Protein AF-A0A485BH95-F1 (afdb_monomer_lite)

Structure (mmCIF, N/CA/C/O backbone):
data_AF-A0A485BH95-F1
#
_entry.id   AF-A0A485BH95-F1
#
loop_
_atom_site.group_PDB
_atom_site.id
_atom_site.type_symbol
_atom_site.label_atom_id
_atom_site.label_alt_id
_atom_site.label_comp_id
_atom_site.label_asym_id
_atom_site.label_entity_id
_atom_site.label_seq_id
_atom_site.pdbx_PDB_ins_code
_atom_site.Cartn_x
_atom_site.Cartn_y
_atom_site.Cartn_z
_atom_site.occupancy
_atom_site.B_iso_or_equiv
_atom_site.auth_seq_id
_atom_site.auth_comp_id
_atom_site.auth_asym_id
_atom_site.auth_atom_id
_atom_site.pdbx_PDB_model_num
ATOM 1 N N . MET A 1 1 ? 13.335 13.843 -24.518 1.00 60.75 1 MET A N 1
ATOM 2 C CA . MET A 1 1 ? 12.124 13.676 -23.674 1.00 60.75 1 MET A CA 1
ATOM 3 C C . MET A 1 1 ? 11.252 12.500 -24.109 1.00 60.75 1 MET A C 1
ATOM 5 O O . MET A 1 1 ? 11.080 11.595 -23.306 1.00 60.75 1 MET A O 1
ATOM 9 N N . TRP A 1 2 ? 10.737 12.460 -25.348 1.00 70.69 2 TRP A N 1
ATOM 10 C CA . TRP A 1 2 ? 9.844 11.383 -25.835 1.00 70.69 2 TRP A CA 1
ATOM 11 C C . TRP A 1 2 ? 10.548 10.096 -26.301 1.00 70.69 2 TRP A C 1
ATOM 13 O O . TRP A 1 2 ? 9.897 9.148 -26.729 1.00 70.69 2 TRP A O 1
ATOM 23 N N . THR A 1 3 ? 11.877 10.051 -26.237 1.00 71.50 3 THR A N 1
ATOM 24 C CA . THR A 1 3 ? 12.683 8.880 -26.590 1.00 71.50 3 THR A CA 1
ATOM 25 C C . THR A 1 3 ? 12.708 7.876 -25.435 1.00 71.50 3 THR A C 1
ATOM 27 O O . THR A 1 3 ? 12.579 8.249 -24.265 1.00 71.50 3 THR A O 1
ATOM 30 N N . LYS A 1 4 ? 12.852 6.584 -25.759 1.00 73.06 4 LYS A N 1
ATOM 31 C CA . LYS A 1 4 ? 13.056 5.520 -24.757 1.00 73.06 4 LYS A CA 1
ATOM 32 C C . LYS A 1 4 ? 14.497 5.467 -24.251 1.00 73.06 4 LYS A C 1
ATOM 34 O O . LYS A 1 4 ? 14.741 4.957 -23.166 1.00 73.06 4 LYS A O 1
ATOM 39 N N . GLU A 1 5 ? 15.425 5.969 -25.056 1.00 72.62 5 GLU A N 1
ATOM 40 C CA . GLU A 1 5 ? 16.857 5.904 -24.802 1.00 72.62 5 GLU A CA 1
ATOM 41 C C . GLU A 1 5 ? 17.274 6.984 -23.808 1.00 72.62 5 GLU A C 1
ATOM 43 O O . GLU A 1 5 ? 16.952 8.163 -23.979 1.00 72.62 5 GLU A O 1
ATOM 48 N N . TRP A 1 6 ? 17.966 6.548 -22.758 1.00 72.69 6 TRP A N 1
ATOM 49 C CA . TRP A 1 6 ? 18.648 7.406 -21.803 1.00 72.69 6 TRP A CA 1
ATOM 50 C C . TRP A 1 6 ? 20.151 7.274 -22.033 1.00 72.69 6 TRP A C 1
ATOM 52 O O . TRP A 1 6 ? 20.739 6.240 -21.716 1.00 72.69 6 TRP A O 1
ATOM 62 N N . ASP A 1 7 ? 20.757 8.325 -22.571 1.00 74.94 7 ASP A N 1
ATOM 63 C CA . ASP A 1 7 ? 22.192 8.429 -22.803 1.00 74.94 7 ASP A CA 1
ATOM 64 C C . ASP A 1 7 ? 22.671 9.802 -22.316 1.00 74.94 7 ASP A C 1
ATOM 66 O O . ASP A 1 7 ? 22.643 10.801 -23.036 1.00 74.94 7 ASP A O 1
ATOM 70 N N . ALA A 1 8 ? 23.042 9.854 -21.034 1.00 71.25 8 ALA A N 1
ATOM 71 C CA . ALA A 1 8 ? 23.483 11.080 -20.375 1.00 71.25 8 ALA A CA 1
ATOM 72 C C . ALA A 1 8 ? 24.796 11.655 -20.954 1.00 71.25 8 ALA A C 1
ATOM 74 O O . ALA A 1 8 ? 24.866 12.875 -21.094 1.00 71.25 8 ALA A O 1
ATOM 75 N N . PRO A 1 9 ? 25.808 10.840 -21.325 1.00 80.38 9 PRO A N 1
ATOM 76 C CA . PRO A 1 9 ? 26.997 11.324 -22.032 1.00 80.38 9 PRO A CA 1
ATOM 77 C C . PRO A 1 9 ? 26.718 11.988 -23.386 1.00 80.38 9 PRO A C 1
ATOM 79 O O . PRO A 1 9 ? 27.421 12.931 -23.737 1.00 80.38 9 PRO A O 1
ATOM 82 N N . ASN A 1 10 ? 25.705 11.528 -24.127 1.00 80.62 10 ASN A N 1
ATOM 83 C CA . ASN A 1 10 ? 25.334 12.084 -25.435 1.00 80.62 10 ASN A CA 1
ATOM 84 C C . ASN A 1 10 ? 24.165 13.092 -25.375 1.00 80.62 10 ASN A C 1
ATOM 86 O O . ASN A 1 10 ? 23.562 13.396 -26.402 1.00 80.62 10 ASN A O 1
ATOM 90 N N . GLU A 1 11 ? 23.822 13.602 -24.185 1.00 75.19 11 GLU A N 1
ATOM 91 C CA . GLU A 1 11 ? 22.722 14.557 -23.945 1.00 75.19 11 GLU A CA 1
ATOM 92 C C . GLU A 1 11 ? 21.316 14.063 -24.371 1.00 75.19 11 GLU A C 1
ATOM 94 O O . GLU A 1 11 ? 20.368 14.846 -24.510 1.00 75.19 11 GLU A O 1
ATOM 99 N N . ILE A 1 12 ? 21.122 12.748 -24.526 1.00 75.88 12 ILE A N 1
ATOM 100 C CA . ILE A 1 12 ? 19.824 12.150 -24.860 1.00 75.88 12 ILE A CA 1
ATOM 101 C C . ILE A 1 12 ? 19.100 11.771 -23.568 1.00 75.88 12 ILE A C 1
ATOM 103 O O . ILE A 1 12 ? 19.233 10.675 -23.026 1.00 75.88 12 ILE A O 1
ATOM 107 N N . PHE A 1 13 ? 18.257 12.680 -23.085 1.00 73.62 13 PHE A N 1
ATOM 108 C CA . PHE A 1 13 ? 17.427 12.449 -21.901 1.00 73.62 13 PHE A CA 1
ATOM 109 C C . PHE A 1 13 ? 16.030 11.942 -22.299 1.00 73.62 13 PHE A C 1
ATOM 111 O O . PHE A 1 13 ? 15.053 12.702 -22.423 1.00 73.62 13 PHE A O 1
ATOM 118 N N . GLY A 1 14 ? 15.929 10.640 -22.566 1.00 77.12 14 GLY A N 1
ATOM 119 C CA . GLY A 1 14 ? 14.652 9.944 -22.718 1.00 77.12 14 GLY A CA 1
ATOM 120 C C . GLY A 1 14 ? 13.945 9.787 -21.375 1.00 77.12 14 GLY A C 1
ATOM 121 O O . GLY A 1 14 ? 14.415 9.075 -20.497 1.00 77.12 14 GLY A O 1
ATOM 122 N N . ALA A 1 15 ? 12.801 10.451 -21.203 1.00 79.88 15 ALA A N 1
ATOM 123 C CA . ALA A 1 15 ? 12.020 10.416 -19.963 1.00 79.88 15 ALA A CA 1
ATOM 124 C C . ALA A 1 15 ? 10.798 9.488 -20.063 1.00 79.88 15 ALA A C 1
ATOM 126 O O . ALA A 1 15 ? 10.118 9.239 -19.070 1.00 79.88 15 ALA A O 1
ATOM 127 N N . LEU A 1 16 ? 10.509 8.955 -21.254 1.00 82.44 16 LEU A N 1
ATOM 128 C CA . LEU A 1 16 ? 9.287 8.197 -21.508 1.00 82.44 16 LEU A CA 1
ATOM 129 C C . LEU A 1 16 ? 9.190 6.928 -20.646 1.00 82.44 16 LEU A C 1
ATOM 131 O O . LEU A 1 16 ? 8.129 6.635 -20.102 1.00 82.44 16 LEU A O 1
ATOM 135 N N . VAL A 1 17 ? 10.296 6.195 -20.492 1.00 83.38 17 VAL A N 1
ATOM 136 C CA . VAL A 1 17 ? 10.355 4.954 -19.702 1.00 83.38 17 VAL A CA 1
ATOM 137 C C . VAL A 1 17 ? 10.100 5.201 -18.205 1.00 83.38 17 VAL A C 1
ATOM 139 O O . VAL A 1 17 ? 9.195 4.560 -17.668 1.00 83.38 17 VAL A O 1
ATOM 142 N N . PRO A 1 18 ? 10.806 6.120 -17.512 1.00 84.31 18 PRO A N 1
ATOM 143 C CA . PRO A 1 18 ? 10.541 6.384 -16.095 1.00 84.31 18 PRO A CA 1
ATOM 144 C C . PRO A 1 18 ? 9.160 7.011 -15.838 1.00 84.31 18 PRO A C 1
ATOM 146 O O . PRO A 1 18 ? 8.518 6.677 -14.840 1.00 84.31 18 PRO A O 1
ATOM 149 N N . ILE A 1 19 ? 8.646 7.857 -16.739 1.00 87.88 19 ILE A N 1
ATOM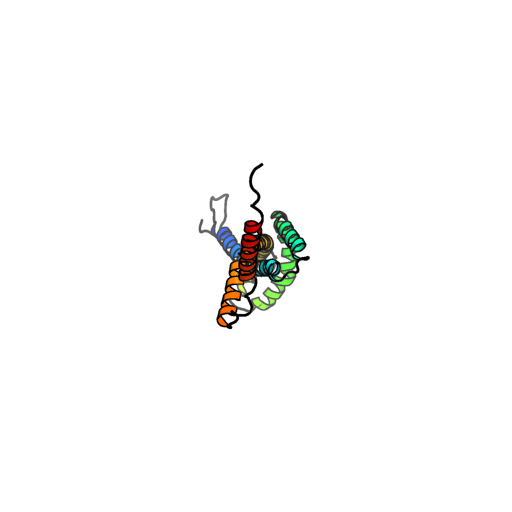 150 C CA . ILE A 1 19 ? 7.281 8.403 -16.616 1.00 87.88 19 ILE A CA 1
ATOM 151 C C . ILE A 1 19 ? 6.248 7.279 -16.730 1.00 87.88 19 ILE A C 1
ATOM 153 O O . ILE A 1 19 ? 5.380 7.137 -15.872 1.00 87.88 19 ILE A O 1
ATOM 157 N N . TYR A 1 20 ? 6.357 6.438 -17.758 1.00 87.81 20 TYR A N 1
ATOM 158 C CA . TYR A 1 20 ? 5.440 5.316 -17.932 1.00 87.81 20 TYR A CA 1
ATOM 159 C C . TYR A 1 20 ? 5.520 4.335 -16.754 1.00 87.81 20 TYR A C 1
ATOM 161 O O . TYR A 1 20 ? 4.494 3.937 -16.205 1.00 87.81 20 TYR A O 1
ATOM 169 N N . GLY A 1 21 ? 6.735 3.996 -16.315 1.00 87.19 21 GLY A N 1
ATOM 170 C CA . GLY A 1 21 ? 6.963 3.109 -15.179 1.00 87.19 21 GLY A CA 1
ATOM 171 C C . GLY A 1 21 ? 6.309 3.617 -13.894 1.00 87.19 21 GLY A C 1
ATOM 172 O O . GLY A 1 21 ? 5.613 2.857 -13.223 1.00 87.19 21 GLY A O 1
ATOM 173 N N . THR A 1 22 ? 6.462 4.901 -13.568 1.00 91.00 22 THR A N 1
ATOM 174 C CA . THR A 1 22 ? 5.848 5.492 -12.364 1.00 91.00 22 THR A CA 1
ATOM 175 C C . THR A 1 22 ? 4.324 5.541 -12.455 1.00 91.00 22 THR A C 1
ATOM 177 O O . THR A 1 22 ? 3.647 5.187 -11.489 1.00 91.00 22 THR A O 1
ATOM 180 N N . LEU A 1 23 ? 3.757 5.891 -13.612 1.00 94.31 23 LEU A N 1
ATOM 181 C CA . LEU A 1 23 ? 2.303 5.910 -13.802 1.00 94.31 23 LEU A CA 1
ATOM 182 C C . LEU A 1 23 ? 1.684 4.516 -13.662 1.00 94.31 23 LEU A C 1
ATOM 184 O O . LEU A 1 23 ? 0.702 4.349 -12.944 1.00 94.31 23 LEU A O 1
ATOM 188 N N . VAL A 1 24 ? 2.271 3.499 -14.297 1.00 92.44 24 VAL A N 1
ATOM 189 C CA . VAL A 1 24 ? 1.718 2.138 -14.236 1.00 92.44 24 VAL A CA 1
ATOM 190 C C . VAL A 1 24 ? 1.900 1.523 -12.848 1.00 92.44 24 VAL A C 1
ATOM 192 O O . VAL A 1 24 ? 0.960 0.933 -12.317 1.00 92.44 24 VAL A O 1
ATOM 195 N N . THR A 1 25 ? 3.072 1.681 -12.225 1.00 93.56 25 THR A N 1
ATOM 196 C CA . THR A 1 25 ? 3.313 1.149 -10.8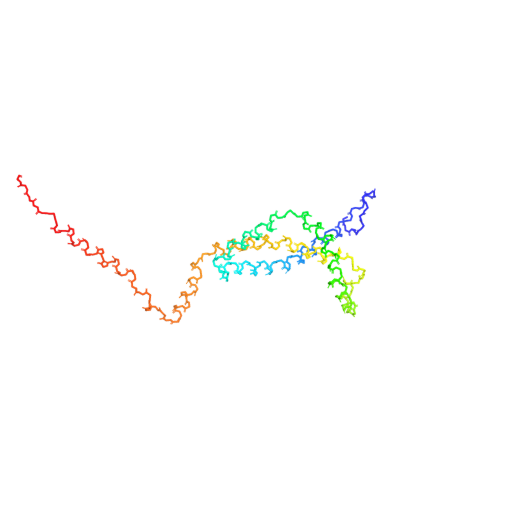70 1.00 93.56 25 THR A CA 1
ATOM 197 C C . THR A 1 25 ? 2.417 1.813 -9.826 1.00 93.56 25 THR A C 1
ATOM 199 O O . THR A 1 25 ? 1.829 1.107 -9.009 1.00 93.56 25 THR A O 1
ATOM 202 N N . SER A 1 26 ? 2.251 3.140 -9.870 1.00 95.62 26 SER A N 1
ATOM 203 C CA . SER A 1 26 ? 1.355 3.859 -8.952 1.00 95.62 26 SER A CA 1
ATOM 204 C C . SER A 1 26 ? -0.113 3.500 -9.172 1.00 95.62 26 SER A C 1
ATOM 206 O O . SER A 1 26 ? -0.843 3.311 -8.200 1.00 95.62 26 SER A O 1
ATOM 208 N N . PHE A 1 27 ? -0.541 3.320 -10.424 1.00 97.25 27 PHE A N 1
ATOM 209 C CA . PHE A 1 27 ? -1.892 2.862 -10.734 1.00 97.25 27 PHE A CA 1
ATOM 210 C C . PHE A 1 27 ? -2.175 1.470 -10.151 1.00 97.25 27 PHE A C 1
ATOM 212 O O . PHE A 1 27 ? -3.171 1.293 -9.451 1.00 97.25 27 PHE A O 1
ATOM 219 N N . ILE A 1 28 ? -1.278 0.500 -10.372 1.00 95.31 28 ILE A N 1
ATOM 220 C CA . ILE A 1 28 ? -1.393 -0.852 -9.797 1.00 95.31 28 ILE A CA 1
ATOM 221 C C . ILE A 1 28 ? -1.412 -0.784 -8.267 1.00 95.31 28 ILE A C 1
ATOM 223 O O . ILE A 1 28 ? -2.238 -1.439 -7.629 1.00 95.31 28 ILE A O 1
ATOM 227 N N . ALA A 1 29 ? -0.529 0.025 -7.677 1.00 97.06 29 ALA A N 1
ATOM 228 C CA . ALA A 1 29 ? -0.438 0.157 -6.232 1.00 97.06 29 ALA A CA 1
ATOM 229 C C . ALA A 1 29 ? -1.743 0.676 -5.623 1.00 97.06 29 ALA A C 1
ATOM 231 O O . ALA A 1 29 ? -2.239 0.096 -4.660 1.00 97.06 29 ALA A O 1
ATOM 232 N N . LEU A 1 30 ? -2.332 1.722 -6.206 1.00 97.38 30 LEU A N 1
ATOM 233 C CA . LEU A 1 30 ? -3.600 2.290 -5.745 1.00 97.38 30 LEU A CA 1
ATOM 234 C C . LEU A 1 30 ? -4.773 1.331 -5.949 1.00 97.38 30 LEU A C 1
ATOM 236 O O . LEU A 1 30 ? -5.612 1.206 -5.056 1.00 97.38 30 LEU A O 1
ATOM 240 N N . LEU A 1 31 ? -4.811 0.628 -7.083 1.00 97.62 31 LEU A N 1
ATOM 241 C CA . LEU A 1 31 ? -5.858 -0.345 -7.389 1.00 97.62 31 LEU A CA 1
ATOM 242 C C . LEU A 1 31 ? -5.955 -1.439 -6.314 1.00 97.62 31 LEU A C 1
ATOM 244 O O . LEU A 1 31 ? -7.053 -1.887 -5.995 1.00 97.62 31 LEU A O 1
ATOM 248 N N . ILE A 1 32 ? -4.818 -1.846 -5.747 1.00 97.50 32 ILE A N 1
ATOM 249 C CA . ILE A 1 32 ? -4.747 -2.857 -4.685 1.00 97.50 32 ILE A CA 1
ATOM 250 C C . ILE A 1 32 ? -4.914 -2.216 -3.304 1.00 97.50 32 ILE A C 1
ATOM 252 O O . ILE A 1 32 ? -5.703 -2.691 -2.488 1.00 97.50 32 ILE A O 1
ATOM 256 N N . ALA A 1 33 ? -4.180 -1.141 -3.021 1.00 97.56 33 ALA A N 1
ATOM 257 C CA . ALA A 1 33 ? -4.102 -0.584 -1.678 1.00 97.56 33 ALA A CA 1
ATOM 258 C C . ALA A 1 33 ? -5.422 0.035 -1.216 1.00 97.56 33 ALA A C 1
ATOM 260 O O . ALA A 1 33 ? -5.828 -0.186 -0.081 1.00 97.56 33 ALA A O 1
ATOM 261 N N . VAL A 1 34 ? -6.121 0.769 -2.086 1.00 97.19 34 VAL A N 1
ATOM 262 C CA . VAL A 1 34 ? -7.368 1.459 -1.724 1.00 97.19 34 VAL A CA 1
ATOM 263 C C . VAL A 1 34 ? -8.447 0.496 -1.205 1.00 97.19 34 VAL A C 1
ATOM 265 O O . VAL A 1 34 ? -8.916 0.710 -0.084 1.00 97.19 34 VAL A O 1
ATOM 268 N N . PRO A 1 35 ? -8.850 -0.568 -1.931 1.00 97.19 35 PRO A N 1
ATOM 269 C CA . PRO A 1 35 ? -9.882 -1.480 -1.435 1.00 97.19 35 PRO A CA 1
ATOM 270 C C . PRO A 1 35 ? -9.440 -2.251 -0.184 1.00 97.19 35 PRO A C 1
ATOM 272 O O . PRO A 1 35 ? -10.246 -2.453 0.726 1.00 97.19 35 PRO A O 1
ATOM 275 N N . VAL A 1 36 ? -8.164 -2.644 -0.097 1.00 97.62 36 VAL A N 1
ATOM 276 C CA . VAL A 1 36 ? -7.627 -3.358 1.072 1.00 97.62 36 VAL A CA 1
ATOM 277 C C . VAL A 1 36 ? -7.643 -2.461 2.311 1.00 97.62 36 VAL A C 1
ATOM 279 O O . VAL A 1 36 ? -8.174 -2.853 3.352 1.00 97.62 36 VAL A O 1
ATOM 282 N N . SER A 1 37 ? -7.131 -1.235 2.202 1.00 97.06 37 SER A N 1
ATOM 283 C CA . SER A 1 37 ? -7.115 -0.266 3.299 1.00 97.06 37 SER A CA 1
ATOM 284 C C . SER A 1 37 ? -8.518 0.151 3.726 1.00 97.06 37 SER A C 1
ATOM 286 O O . SER A 1 37 ? -8.757 0.314 4.922 1.00 97.06 37 SER A O 1
ATOM 288 N N . PHE A 1 38 ? -9.460 0.265 2.786 1.00 95.69 38 PHE A N 1
ATOM 289 C CA . PHE A 1 38 ? -10.867 0.502 3.105 1.00 95.69 38 PHE A CA 1
ATOM 290 C C . PHE A 1 38 ? -11.445 -0.625 3.974 1.00 95.69 38 PHE A C 1
ATOM 292 O O . PHE A 1 38 ? -12.074 -0.351 4.997 1.00 95.69 38 PHE A O 1
ATOM 299 N N . GLY A 1 39 ? -11.180 -1.887 3.619 1.00 95.38 39 GLY A N 1
ATOM 300 C CA . GLY A 1 39 ? -11.604 -3.045 4.411 1.00 95.38 39 GLY A CA 1
ATOM 301 C C . GLY A 1 39 ? -11.010 -3.057 5.822 1.00 95.38 39 GLY A C 1
ATOM 302 O O . GLY A 1 39 ? -11.733 -3.292 6.791 1.00 95.38 39 GLY A O 1
ATOM 303 N N . ILE A 1 40 ? -9.717 -2.739 5.955 1.00 94.38 40 ILE A N 1
ATOM 304 C CA . ILE A 1 40 ? -9.036 -2.637 7.258 1.00 94.38 40 ILE A CA 1
ATOM 305 C C . ILE A 1 40 ? -9.658 -1.524 8.112 1.00 94.38 40 ILE A C 1
ATOM 307 O O . ILE A 1 40 ? -9.959 -1.744 9.287 1.00 94.38 40 ILE A O 1
ATOM 311 N N . ALA A 1 41 ? -9.878 -0.344 7.529 1.00 93.12 41 ALA A N 1
ATOM 312 C CA . ALA A 1 41 ? -10.445 0.798 8.237 1.00 93.12 41 ALA A CA 1
ATOM 313 C C . ALA A 1 41 ? -11.875 0.514 8.716 1.00 93.12 41 ALA A C 1
ATOM 315 O O . ALA A 1 41 ? -12.173 0.726 9.890 1.00 93.12 41 ALA A O 1
ATOM 316 N N . LEU A 1 42 ? -12.729 -0.040 7.850 1.00 92.12 42 LEU A N 1
ATOM 317 C CA . LEU A 1 42 ? -14.099 -0.423 8.201 1.00 92.12 42 LEU A CA 1
ATOM 318 C C . LEU A 1 42 ? -14.119 -1.491 9.298 1.00 92.12 42 LEU A C 1
ATOM 320 O O . LEU A 1 42 ? -14.904 -1.399 10.245 1.00 92.12 42 LEU A O 1
ATOM 324 N N . PHE A 1 43 ? -13.236 -2.490 9.205 1.00 93.31 43 PHE A N 1
ATOM 325 C CA . PHE A 1 43 ? -13.113 -3.506 10.243 1.00 93.31 43 PHE A CA 1
ATOM 326 C C . PHE A 1 43 ? -12.766 -2.879 11.594 1.00 93.31 43 PHE A C 1
ATOM 328 O O . PHE A 1 43 ? -13.412 -3.189 12.592 1.00 93.31 43 PHE A O 1
ATOM 335 N N . LEU A 1 44 ? -11.798 -1.964 11.645 1.00 90.19 44 LEU A N 1
ATOM 336 C CA . LEU A 1 44 ? -11.389 -1.329 12.898 1.00 90.19 44 LEU A CA 1
ATOM 337 C C . LEU A 1 44 ? -12.449 -0.405 13.494 1.00 90.19 44 LEU A C 1
ATOM 339 O O . LEU A 1 44 ? -12.589 -0.360 14.720 1.00 90.19 44 LEU A O 1
ATOM 343 N N . THR A 1 45 ? -13.209 0.306 12.666 1.00 86.38 45 THR A N 1
ATOM 344 C CA . THR A 1 45 ? -14.195 1.270 13.160 1.00 86.38 45 THR A CA 1
ATOM 345 C C . THR A 1 45 ? -15.525 0.622 13.530 1.00 86.38 45 THR A C 1
ATOM 347 O O . THR A 1 45 ? -16.017 0.871 14.635 1.00 86.38 45 THR A O 1
ATOM 350 N N . GLU A 1 46 ? -16.075 -0.249 12.684 1.00 85.88 46 GLU A N 1
ATOM 351 C CA . GLU A 1 46 ? -17.434 -0.790 12.855 1.00 85.88 46 GLU A CA 1
ATOM 352 C C . GLU A 1 46 ? -17.462 -2.208 13.446 1.00 85.88 46 GLU A C 1
ATOM 354 O O . GLU A 1 46 ? -18.343 -2.517 14.245 1.00 85.88 46 GLU A O 1
ATOM 359 N N . LEU A 1 47 ? -16.521 -3.081 13.067 1.00 86.44 47 LEU A N 1
ATOM 360 C CA . LEU A 1 47 ? -16.616 -4.527 13.346 1.00 86.44 47 LEU A CA 1
ATOM 361 C C . LEU A 1 47 ? -15.724 -4.995 14.508 1.00 86.44 47 LEU A C 1
ATOM 363 O O . LEU A 1 47 ? -16.002 -6.016 15.136 1.00 86.44 47 LEU A O 1
ATOM 367 N N . SER A 1 48 ? -14.637 -4.279 14.787 1.00 88.56 48 SER A N 1
ATOM 368 C CA . SER A 1 48 ? -13.594 -4.722 15.711 1.00 88.56 48 SER A CA 1
ATOM 369 C C . SER A 1 48 ? -14.038 -4.597 17.175 1.00 88.56 48 SER A C 1
ATOM 371 O O . SER A 1 48 ? -14.590 -3.563 17.571 1.00 88.56 48 SER A O 1
ATOM 373 N N . PRO A 1 49 ? -13.783 -5.610 18.024 1.00 88.88 49 PRO A N 1
ATOM 374 C CA . PRO A 1 49 ? -14.109 -5.540 19.441 1.00 88.88 49 PRO A CA 1
ATOM 375 C C . PRO A 1 49 ? -13.227 -4.506 20.157 1.00 88.88 49 PRO A C 1
ATOM 377 O O . PRO A 1 49 ? -12.058 -4.317 19.822 1.00 88.88 49 PRO A O 1
ATOM 380 N N . ALA A 1 50 ? -13.770 -3.846 21.186 1.00 86.69 50 ALA A N 1
ATOM 381 C CA . ALA A 1 50 ? -13.135 -2.689 21.833 1.00 86.69 50 ALA A CA 1
ATOM 382 C C . ALA A 1 50 ? -11.701 -2.945 22.344 1.00 86.69 50 ALA A C 1
ATOM 384 O O . ALA A 1 50 ? -10.867 -2.042 22.315 1.00 86.69 50 ALA A O 1
ATOM 385 N N . TRP A 1 51 ? -11.394 -4.175 22.768 1.00 91.62 51 TRP A N 1
ATOM 386 C CA . TRP A 1 51 ? -10.060 -4.563 23.235 1.00 91.62 51 TRP A CA 1
ATOM 387 C C . TRP A 1 51 ? -9.032 -4.710 22.102 1.00 91.62 51 TRP A C 1
ATOM 389 O O . TRP A 1 51 ? -7.839 -4.548 22.346 1.00 91.62 51 TRP A O 1
ATOM 399 N N . LEU A 1 52 ? -9.477 -4.984 20.870 1.00 90.19 52 LEU A N 1
ATOM 400 C CA . LEU A 1 52 ? -8.613 -5.233 19.714 1.00 90.19 52 LEU A CA 1
ATOM 401 C C . LEU A 1 52 ? -8.360 -3.966 18.882 1.00 90.19 52 LEU A C 1
ATOM 403 O O . LEU A 1 52 ? -7.312 -3.845 18.249 1.00 90.19 52 LEU A O 1
ATOM 407 N N . LYS A 1 53 ? -9.274 -2.987 18.929 1.00 88.12 53 LYS A N 1
ATOM 408 C CA . LYS A 1 53 ? -9.131 -1.699 18.224 1.00 88.12 53 LYS A CA 1
ATOM 409 C C . LYS A 1 53 ? -7.807 -1.002 18.536 1.00 88.12 53 LYS A C 1
ATOM 411 O O . LYS A 1 53 ? -7.087 -0.605 17.626 1.00 88.12 53 LYS A O 1
ATOM 416 N N . ARG A 1 54 ? -7.472 -0.893 19.825 1.00 89.62 54 ARG A N 1
ATOM 417 C CA . ARG A 1 54 ? -6.273 -0.186 20.294 1.00 89.62 54 ARG A CA 1
ATOM 418 C C . ARG A 1 54 ? -4.959 -0.847 19.848 1.00 89.62 54 ARG A C 1
ATOM 420 O O . ARG A 1 54 ? -4.151 -0.144 19.249 1.00 89.62 54 ARG A O 1
ATOM 427 N N . PRO A 1 55 ? -4.710 -2.151 20.086 1.00 94.00 55 PRO A N 1
ATOM 428 C CA . PRO A 1 55 ? -3.463 -2.779 19.650 1.00 94.00 55 PRO A CA 1
ATOM 429 C C . PRO A 1 55 ? -3.323 -2.831 18.124 1.00 94.00 55 PRO A C 1
ATOM 431 O O . PRO A 1 55 ? -2.229 -2.587 17.625 1.00 94.00 55 PRO A O 1
ATOM 434 N N . LEU A 1 56 ? -4.402 -3.091 17.373 1.00 93.25 56 LEU A N 1
ATOM 435 C CA . LEU A 1 56 ? -4.330 -3.090 15.907 1.00 93.25 56 LEU A CA 1
ATOM 436 C C . LEU A 1 56 ? -4.070 -1.693 15.337 1.00 93.25 56 LEU A C 1
ATOM 438 O O . LEU A 1 56 ? -3.280 -1.563 14.408 1.00 93.25 56 LEU A O 1
ATOM 442 N N . GLY A 1 57 ? -4.695 -0.656 15.903 1.00 91.88 57 GLY A N 1
ATOM 443 C CA . GLY A 1 57 ? -4.433 0.727 15.510 1.00 91.88 57 GLY A CA 1
ATOM 444 C C . GLY A 1 57 ? -2.960 1.097 15.685 1.00 91.88 57 GLY A C 1
ATOM 445 O O . GLY A 1 57 ? -2.333 1.559 14.736 1.00 91.88 57 GLY A O 1
ATOM 446 N N . ILE A 1 58 ? -2.387 0.774 16.850 1.00 94.00 58 ILE A N 1
ATOM 447 C CA . ILE A 1 58 ? -0.957 0.973 17.125 1.00 94.00 58 ILE A CA 1
ATOM 448 C C . ILE A 1 58 ? -0.097 0.171 16.141 1.00 94.00 58 ILE A C 1
ATOM 450 O O . ILE A 1 58 ? 0.862 0.704 15.599 1.00 94.00 58 ILE A O 1
ATOM 454 N N . ALA A 1 59 ? -0.431 -1.093 15.868 1.00 94.50 59 ALA A N 1
ATOM 455 C CA . ALA A 1 59 ? 0.333 -1.916 14.930 1.00 94.50 59 ALA A CA 1
ATOM 456 C C . ALA A 1 59 ? 0.361 -1.319 13.513 1.00 94.50 59 ALA A C 1
ATOM 458 O O . ALA A 1 59 ? 1.410 -1.332 12.874 1.00 94.50 59 ALA A O 1
ATOM 459 N N . ILE A 1 60 ? -0.757 -0.767 13.034 1.00 94.12 60 ILE A N 1
ATOM 460 C CA . ILE A 1 60 ? -0.833 -0.107 11.722 1.00 94.12 60 ILE A CA 1
ATOM 461 C C . ILE A 1 60 ? -0.010 1.180 11.704 1.00 94.12 60 ILE A C 1
ATOM 463 O O . ILE A 1 60 ? 0.731 1.408 10.751 1.00 94.12 60 ILE A O 1
ATOM 467 N N . GLU A 1 61 ? -0.100 1.997 12.753 1.00 93.62 61 GLU A N 1
ATOM 468 C CA . GLU A 1 61 ? 0.685 3.231 12.881 1.00 93.62 61 GLU A CA 1
ATOM 469 C C . GLU A 1 61 ? 2.192 2.929 12.933 1.00 93.62 61 GLU A C 1
ATOM 471 O O . GLU A 1 61 ? 2.985 3.584 12.256 1.00 93.62 61 GLU A O 1
ATOM 476 N N . LEU A 1 62 ? 2.591 1.878 13.656 1.00 95.06 62 LEU A N 1
ATOM 477 C CA . LEU A 1 62 ? 3.974 1.398 13.685 1.00 95.06 62 LEU A CA 1
ATOM 478 C C . LEU A 1 62 ? 4.424 0.848 12.327 1.00 95.06 62 LEU A C 1
ATOM 480 O O . LEU A 1 62 ? 5.553 1.101 11.913 1.00 95.06 62 LEU A O 1
ATOM 484 N N . LEU A 1 63 ? 3.552 0.128 11.615 1.00 93.62 63 LEU A N 1
ATOM 485 C CA . LEU A 1 63 ? 3.843 -0.398 10.280 1.00 93.62 63 LEU A CA 1
ATOM 486 C C . LEU A 1 63 ? 4.003 0.733 9.249 1.00 93.62 63 LEU A C 1
ATOM 488 O O . LEU A 1 63 ? 4.863 0.646 8.370 1.00 93.62 63 LEU A O 1
ATOM 492 N N . ALA A 1 64 ? 3.218 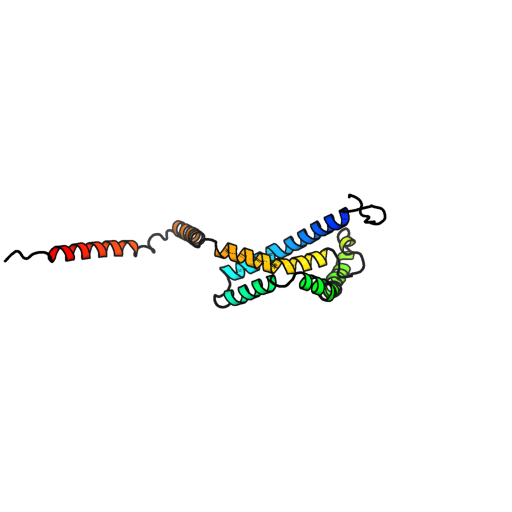1.807 9.384 1.00 92.94 64 ALA A N 1
ATOM 493 C CA . ALA A 1 64 ? 3.353 3.027 8.591 1.00 92.94 64 ALA A CA 1
ATOM 494 C C . ALA A 1 64 ? 4.645 3.794 8.922 1.00 92.94 64 ALA A C 1
ATOM 496 O O . ALA A 1 64 ? 5.230 4.411 8.040 1.00 92.94 64 ALA A O 1
ATOM 497 N N . ALA A 1 65 ? 5.132 3.726 10.164 1.00 94.31 65 ALA A N 1
ATOM 498 C CA . ALA A 1 65 ? 6.366 4.394 10.580 1.00 94.31 65 ALA A CA 1
ATOM 499 C C . ALA A 1 65 ? 7.655 3.720 10.063 1.00 94.31 65 ALA A C 1
ATOM 501 O O . ALA A 1 65 ? 8.746 4.271 10.235 1.00 94.31 65 ALA A O 1
ATOM 502 N N . ILE A 1 66 ? 7.563 2.537 9.444 1.00 95.25 66 ILE A N 1
ATOM 503 C CA . ILE A 1 66 ? 8.728 1.846 8.884 1.00 95.25 66 ILE A CA 1
ATOM 504 C C . ILE A 1 66 ? 9.329 2.683 7.737 1.00 95.25 66 ILE A C 1
ATOM 506 O O . ILE A 1 66 ? 8.607 3.071 6.816 1.00 95.25 66 ILE A O 1
ATOM 510 N N . PRO A 1 67 ? 10.654 2.931 7.729 1.00 93.69 67 PRO A N 1
ATOM 511 C CA . PRO A 1 67 ? 11.302 3.669 6.651 1.00 93.69 67 PRO A CA 1
ATOM 512 C C . PRO A 1 67 ? 11.098 3.005 5.284 1.00 93.69 67 PRO A C 1
ATOM 514 O O . PRO A 1 67 ? 11.275 1.795 5.135 1.00 93.69 67 PRO A O 1
ATOM 517 N N . SER A 1 68 ? 10.826 3.805 4.250 1.00 93.62 68 SER A N 1
ATOM 518 C CA . SER A 1 68 ? 10.579 3.308 2.885 1.00 93.62 68 SER A CA 1
ATOM 519 C C . SER A 1 68 ? 11.736 2.475 2.317 1.00 93.62 68 SER A C 1
ATOM 521 O O . SER A 1 68 ? 11.504 1.513 1.586 1.00 93.62 68 SER A O 1
ATOM 523 N N . ILE A 1 69 ? 12.984 2.775 2.701 1.00 94.94 69 ILE A N 1
ATOM 524 C CA . ILE A 1 69 ? 14.168 2.006 2.285 1.00 94.94 69 ILE A CA 1
ATOM 525 C C . ILE A 1 69 ? 14.123 0.548 2.758 1.00 94.94 69 ILE A C 1
ATOM 527 O O . ILE A 1 69 ? 14.605 -0.337 2.053 1.00 94.94 69 ILE A O 1
ATOM 531 N N . VAL A 1 70 ? 13.511 0.276 3.917 1.00 95.62 70 VAL A N 1
ATOM 532 C CA . VAL A 1 70 ? 13.378 -1.085 4.454 1.00 95.62 70 VAL A CA 1
ATOM 533 C C . VAL A 1 70 ? 12.461 -1.901 3.552 1.00 95.62 70 VAL A C 1
ATOM 535 O O . VAL A 1 70 ? 12.837 -2.997 3.147 1.00 95.62 70 VAL A O 1
ATOM 538 N N . TYR A 1 71 ? 11.312 -1.342 3.159 1.00 93.06 71 TYR A N 1
ATOM 539 C CA . TYR A 1 71 ? 10.415 -1.980 2.194 1.00 93.06 71 TYR A CA 1
ATOM 540 C C . TYR A 1 71 ? 11.064 -2.149 0.819 1.00 93.06 71 TYR A C 1
ATOM 542 O O . TYR A 1 71 ? 10.859 -3.178 0.185 1.00 93.06 71 TYR A O 1
ATOM 550 N N . GLY A 1 72 ? 11.879 -1.188 0.373 1.00 91.75 72 GLY A N 1
ATOM 551 C CA . GLY A 1 72 ? 12.618 -1.286 -0.888 1.00 91.75 72 GLY A CA 1
ATOM 552 C C . GLY A 1 72 ? 13.635 -2.432 -0.894 1.00 91.75 72 GLY A C 1
ATOM 553 O O . GLY A 1 72 ? 13.619 -3.266 -1.797 1.00 91.75 72 GLY A O 1
ATOM 554 N N . MET A 1 73 ? 14.485 -2.518 0.133 1.00 94.88 73 MET A N 1
ATOM 555 C CA . MET A 1 73 ? 15.485 -3.588 0.249 1.00 94.88 73 MET A CA 1
ATOM 556 C C . MET A 1 73 ? 14.844 -4.954 0.507 1.00 94.88 73 MET A C 1
ATOM 558 O O . MET A 1 73 ? 15.222 -5.933 -0.131 1.00 94.88 73 MET A O 1
ATOM 562 N N . TRP A 1 74 ? 13.847 -5.036 1.393 1.00 95.38 74 TRP A N 1
ATOM 563 C CA . TRP A 1 74 ? 13.059 -6.258 1.585 1.00 95.38 74 TRP A CA 1
ATOM 564 C C . TRP A 1 74 ? 12.369 -6.678 0.282 1.00 95.38 74 TRP A C 1
ATOM 566 O O . TRP A 1 74 ? 12.394 -7.850 -0.096 1.00 95.38 74 TRP A O 1
ATOM 576 N N . GLY A 1 75 ? 11.827 -5.699 -0.440 1.00 93.31 75 GLY A N 1
ATOM 577 C CA . GLY A 1 75 ? 11.221 -5.846 -1.752 1.00 93.31 75 GLY A CA 1
ATOM 578 C C . GLY A 1 75 ? 12.165 -6.498 -2.759 1.00 93.31 75 GLY A C 1
ATOM 579 O O . GLY A 1 75 ? 11.794 -7.453 -3.432 1.00 93.31 75 GLY A O 1
ATOM 580 N N . LEU A 1 76 ? 13.405 -6.017 -2.825 1.00 91.75 76 LEU A N 1
ATOM 581 C CA . LEU A 1 76 ? 14.418 -6.505 -3.758 1.00 91.75 76 LEU A CA 1
ATOM 582 C C . LEU A 1 76 ? 14.996 -7.872 -3.359 1.00 91.75 76 LEU A C 1
ATOM 584 O O . LEU A 1 76 ? 15.144 -8.744 -4.209 1.00 91.75 76 LEU A O 1
ATOM 588 N N . PHE A 1 77 ? 15.353 -8.062 -2.088 1.00 92.62 77 PHE A N 1
ATOM 589 C CA . PHE A 1 77 ? 16.124 -9.235 -1.659 1.00 92.62 77 PHE A CA 1
ATOM 590 C C . PHE A 1 77 ? 15.268 -10.412 -1.199 1.00 92.62 77 PHE A C 1
ATOM 592 O O . PHE A 1 77 ? 15.736 -11.546 -1.233 1.00 92.62 77 PHE A O 1
ATOM 599 N N . ILE A 1 78 ? 14.038 -10.162 -0.747 1.00 94.56 78 ILE A N 1
ATOM 600 C CA . ILE A 1 78 ? 13.163 -11.198 -0.187 1.00 94.56 78 ILE A CA 1
ATOM 601 C C . ILE A 1 78 ? 11.908 -11.340 -1.038 1.00 94.56 78 ILE A C 1
ATOM 603 O O . ILE A 1 78 ? 11.604 -12.433 -1.507 1.00 94.56 78 ILE A O 1
ATOM 607 N N . PHE A 1 79 ? 11.180 -10.250 -1.276 1.00 94.12 79 PHE A N 1
ATOM 608 C CA . PHE A 1 79 ? 9.915 -10.336 -1.998 1.00 94.12 79 PHE A CA 1
ATOM 609 C C . PHE A 1 79 ? 10.108 -10.690 -3.473 1.00 94.12 79 PHE A C 1
ATOM 611 O O . PHE A 1 79 ? 9.449 -11.606 -3.942 1.00 94.12 79 PHE A O 1
ATOM 618 N N . ALA A 1 80 ? 11.008 -10.023 -4.199 1.00 90.69 80 ALA A N 1
ATOM 619 C CA . ALA A 1 80 ? 11.243 -10.269 -5.621 1.00 90.69 80 ALA A CA 1
ATOM 620 C C . ALA A 1 80 ? 11.575 -11.739 -5.945 1.00 90.69 80 ALA A C 1
ATOM 622 O O . ALA A 1 80 ? 10.893 -12.290 -6.812 1.00 90.69 80 ALA A O 1
ATOM 623 N N . PRO A 1 81 ? 12.523 -12.423 -5.265 1.00 91.69 81 PRO A N 1
ATOM 624 C CA . PRO A 1 81 ? 12.782 -13.836 -5.549 1.00 91.69 81 PRO A CA 1
ATOM 625 C C . PRO A 1 81 ? 11.584 -14.730 -5.206 1.00 91.69 81 PRO A C 1
ATOM 627 O O . PRO A 1 81 ? 11.243 -15.617 -5.983 1.00 91.69 81 PRO A O 1
ATOM 630 N N . LEU A 1 82 ? 10.882 -14.473 -4.097 1.00 93.00 82 LEU A N 1
ATOM 631 C CA . LEU A 1 82 ? 9.676 -15.234 -3.752 1.00 93.00 82 LEU A CA 1
ATOM 632 C C . LEU A 1 82 ? 8.549 -15.006 -4.768 1.00 93.00 82 LEU A C 1
ATOM 634 O O . LEU A 1 82 ? 7.868 -15.945 -5.171 1.00 93.00 82 LEU A O 1
ATOM 638 N N . PHE A 1 83 ? 8.359 -13.768 -5.208 1.00 91.12 83 PHE A N 1
ATOM 639 C CA . PHE A 1 83 ? 7.355 -13.394 -6.192 1.00 91.12 83 PHE A CA 1
ATOM 640 C C . PHE A 1 83 ? 7.663 -14.008 -7.557 1.00 91.12 83 PHE A C 1
ATOM 642 O O . PHE A 1 83 ? 6.748 -14.478 -8.229 1.00 91.12 83 PHE A O 1
ATOM 649 N N . ALA A 1 84 ? 8.936 -14.061 -7.952 1.00 88.19 84 ALA A N 1
ATOM 650 C CA . ALA A 1 84 ? 9.364 -14.741 -9.166 1.00 88.19 84 ALA A CA 1
ATOM 651 C C . ALA A 1 84 ? 8.957 -16.223 -9.149 1.00 88.19 84 ALA A C 1
ATOM 653 O O . ALA A 1 84 ? 8.214 -16.667 -10.024 1.00 88.19 84 ALA A O 1
ATOM 654 N N . THR A 1 85 ? 9.359 -16.956 -8.109 1.00 88.81 85 THR A N 1
ATOM 655 C CA . THR A 1 85 ? 9.163 -18.410 -8.024 1.00 88.81 85 THR A CA 1
ATOM 656 C C . THR A 1 85 ? 7.713 -18.811 -7.751 1.00 88.81 85 THR A C 1
ATOM 658 O O . THR A 1 85 ? 7.198 -19.737 -8.369 1.00 88.81 85 THR A O 1
ATOM 661 N N . TYR A 1 86 ? 7.023 -18.134 -6.830 1.00 90.12 86 TYR A N 1
ATOM 662 C CA . TYR A 1 86 ? 5.687 -18.563 -6.393 1.00 90.12 86 TYR A CA 1
ATOM 663 C C . TYR A 1 86 ? 4.542 -17.907 -7.160 1.00 90.12 86 TYR A C 1
ATOM 665 O O . TYR A 1 86 ? 3.435 -18.441 -7.160 1.00 90.12 86 TYR A O 1
ATOM 673 N N . PHE A 1 87 ? 4.775 -16.759 -7.799 1.00 87.56 87 PHE A N 1
ATOM 674 C CA . PHE A 1 87 ? 3.733 -16.044 -8.531 1.00 87.56 87 PHE A CA 1
ATOM 675 C C . PHE A 1 87 ? 4.043 -15.949 -10.025 1.00 87.56 87 PHE A C 1
ATOM 677 O O . PHE A 1 87 ? 3.246 -16.420 -10.831 1.00 87.56 87 PHE A O 1
ATOM 684 N N . GLN A 1 88 ? 5.186 -15.382 -10.423 1.00 84.25 88 GLN A N 1
ATOM 685 C CA . GLN A 1 88 ? 5.468 -15.137 -11.841 1.00 84.25 88 GLN A CA 1
ATOM 686 C C . GLN A 1 88 ? 5.673 -16.420 -12.646 1.00 84.25 88 GLN A C 1
ATOM 688 O O . GLN A 1 88 ? 5.147 -16.494 -13.749 1.00 84.25 88 GLN A O 1
ATOM 693 N N . GLU A 1 89 ? 6.390 -17.420 -12.129 1.00 84.50 89 GLU A N 1
ATOM 694 C CA . GLU A 1 89 ? 6.603 -18.689 -12.837 1.00 84.50 89 GLU A CA 1
ATOM 695 C C . GLU A 1 89 ? 5.288 -19.461 -13.066 1.00 84.50 89 GLU A C 1
ATOM 697 O O . GLU A 1 89 ? 4.984 -19.772 -14.221 1.00 84.50 89 GLU A O 1
ATOM 702 N N . PRO A 1 90 ? 4.439 -19.721 -12.048 1.00 85.31 90 PRO A N 1
ATOM 703 C CA . PRO A 1 90 ? 3.165 -20.404 -12.267 1.00 85.31 90 PRO A CA 1
ATOM 704 C C . PRO A 1 90 ? 2.222 -19.618 -13.178 1.00 85.31 90 PRO A C 1
ATOM 706 O O . PRO A 1 90 ? 1.628 -20.188 -14.094 1.00 85.31 90 PRO A O 1
ATOM 709 N N . VAL A 1 91 ? 2.101 -18.304 -12.960 1.00 83.06 91 VAL A N 1
ATOM 710 C CA . VAL A 1 91 ? 1.234 -17.442 -13.773 1.00 83.06 91 VAL A CA 1
ATOM 711 C C . VAL A 1 91 ? 1.759 -17.371 -15.204 1.00 83.06 91 VAL A C 1
ATOM 713 O O . VAL A 1 91 ? 0.975 -17.508 -16.135 1.00 83.06 91 VAL A O 1
ATOM 716 N N . GLY A 1 92 ? 3.069 -17.235 -15.404 1.00 78.69 92 GLY A N 1
ATOM 717 C CA . GLY A 1 92 ? 3.706 -17.231 -16.720 1.00 78.69 92 GLY A CA 1
ATOM 718 C C . GLY A 1 92 ? 3.492 -18.544 -17.470 1.00 78.69 92 GLY A C 1
ATOM 719 O O . GLY A 1 92 ? 3.111 -18.524 -18.639 1.00 78.69 92 GLY A O 1
ATOM 720 N N . ASN A 1 93 ? 3.622 -19.688 -16.798 1.00 79.06 93 ASN A N 1
ATOM 721 C CA . ASN A 1 93 ? 3.395 -21.001 -17.410 1.00 79.06 93 ASN A CA 1
ATOM 722 C C . ASN A 1 93 ? 1.944 -21.192 -17.880 1.00 79.06 93 ASN A C 1
ATOM 724 O O . ASN A 1 93 ? 1.711 -21.816 -18.911 1.00 79.06 93 ASN A O 1
ATOM 728 N N . VAL A 1 94 ? 0.967 -20.628 -17.165 1.00 79.88 94 VAL A N 1
ATOM 729 C CA . VAL A 1 94 ? -0.456 -20.745 -17.529 1.00 79.88 94 VAL A CA 1
ATOM 730 C C . VAL A 1 94 ? -0.875 -19.674 -18.545 1.00 79.88 94 VAL A C 1
ATOM 732 O O . VAL A 1 94 ? -1.537 -19.981 -19.537 1.00 79.88 94 VAL A O 1
ATOM 735 N N . LEU A 1 95 ? -0.492 -18.413 -18.325 1.00 76.88 95 LEU A N 1
ATOM 736 C CA . LEU A 1 95 ? -0.956 -17.264 -19.112 1.00 76.88 95 LEU A CA 1
ATOM 737 C C . LEU A 1 95 ? -0.121 -17.002 -20.373 1.00 76.88 95 LEU A C 1
ATOM 739 O O . LEU A 1 95 ? -0.605 -16.292 -21.254 1.00 76.88 95 LEU A O 1
ATOM 743 N N . SER A 1 96 ? 1.080 -17.578 -20.512 1.00 68.25 96 SER A N 1
ATOM 744 C CA . SER A 1 96 ? 1.894 -17.458 -21.740 1.00 68.25 96 SER A CA 1
ATOM 745 C C . SER A 1 96 ? 1.185 -17.986 -22.990 1.00 68.25 96 SER A C 1
ATOM 747 O O . SER A 1 96 ? 1.481 -17.543 -24.097 1.00 68.25 96 SER A O 1
ATOM 749 N N . THR A 1 97 ? 0.203 -18.872 -22.814 1.00 69.75 97 THR A N 1
ATOM 750 C CA . THR A 1 97 ? -0.613 -19.440 -23.897 1.00 69.75 97 THR A CA 1
ATOM 751 C C . THR A 1 97 ? -1.656 -18.449 -24.442 1.00 69.75 97 THR A C 1
ATOM 753 O O . THR A 1 97 ? -2.174 -18.637 -25.542 1.00 69.75 97 THR A O 1
ATOM 756 N N . ILE A 1 98 ? -1.983 -17.380 -23.703 1.00 73.75 98 ILE A N 1
ATOM 757 C CA . ILE A 1 98 ? -3.033 -16.423 -24.081 1.00 73.75 98 ILE A CA 1
ATOM 758 C C . ILE A 1 98 ? -2.416 -15.255 -24.875 1.00 73.75 98 ILE A C 1
ATOM 760 O O . ILE A 1 98 ? -1.555 -14.550 -24.343 1.00 73.75 98 ILE A O 1
ATOM 764 N N . PRO A 1 99 ? -2.858 -14.973 -26.117 1.00 67.38 99 PRO A N 1
ATOM 765 C CA . PRO A 1 99 ? -2.378 -13.815 -26.876 1.00 67.38 99 PRO A CA 1
ATOM 766 C C . PRO A 1 99 ? -2.721 -12.491 -26.163 1.00 67.38 99 PRO A C 1
ATOM 768 O O . PRO A 1 99 ? -3.711 -12.403 -25.442 1.00 67.38 99 PRO A O 1
ATOM 771 N N . PHE A 1 100 ? -1.891 -11.455 -26.344 1.00 68.69 100 PHE A N 1
ATOM 772 C CA . PHE A 1 100 ? -1.870 -10.177 -25.595 1.00 68.69 100 PHE A CA 1
ATOM 773 C C . PHE A 1 100 ? -1.466 -10.269 -24.117 1.00 68.69 100 PHE A C 1
ATOM 775 O O . PHE A 1 100 ? -0.597 -9.514 -23.687 1.00 68.69 100 PHE A O 1
ATOM 782 N N . VAL A 1 101 ? -2.048 -11.184 -23.340 1.00 63.78 101 VAL A N 1
ATOM 783 C CA . VAL A 1 101 ? -1.742 -11.308 -21.903 1.00 63.78 101 VAL A CA 1
ATOM 784 C C . VAL A 1 101 ? -0.405 -12.013 -21.686 1.00 63.78 101 VAL A C 1
ATOM 786 O O . VAL A 1 101 ? 0.412 -11.551 -20.894 1.00 63.78 101 VAL A O 1
ATOM 789 N N . GLY A 1 102 ? -0.125 -13.062 -22.459 1.00 62.12 102 GLY A N 1
ATOM 790 C CA . GLY A 1 102 ? 1.149 -13.770 -22.434 1.00 62.12 102 GLY A CA 1
ATOM 791 C C . GLY A 1 102 ? 2.337 -12.867 -22.756 1.00 62.12 102 GLY A C 1
ATOM 792 O O . GLY A 1 102 ? 3.396 -13.059 -22.183 1.00 62.12 102 GLY A O 1
ATOM 793 N N . ALA A 1 103 ? 2.157 -11.816 -23.568 1.00 64.56 103 ALA A N 1
ATOM 794 C CA . ALA A 1 103 ? 3.212 -10.842 -23.868 1.00 64.56 103 ALA A CA 1
ATOM 795 C C . ALA A 1 103 ? 3.620 -9.985 -22.652 1.00 64.56 103 ALA A C 1
ATOM 797 O O . ALA A 1 103 ? 4.754 -9.521 -22.592 1.00 64.56 103 ALA A O 1
ATOM 798 N N . LEU A 1 104 ? 2.725 -9.793 -21.674 1.00 64.50 104 LEU A N 1
ATOM 799 C CA . LEU A 1 104 ? 3.018 -9.072 -20.425 1.00 64.50 104 LEU A CA 1
ATOM 800 C C . LEU A 1 104 ? 3.783 -9.933 -19.411 1.00 64.50 104 LEU A C 1
ATOM 802 O O . LEU A 1 104 ? 4.460 -9.395 -18.538 1.00 64.50 104 LEU A O 1
ATOM 806 N N . PHE A 1 105 ? 3.673 -11.256 -19.537 1.00 66.12 105 PHE A N 1
ATOM 807 C CA . PHE A 1 105 ? 4.363 -12.244 -18.704 1.00 66.12 105 PHE A CA 1
ATOM 808 C C . PHE A 1 105 ? 5.447 -13.010 -19.483 1.00 66.12 105 PHE A C 1
ATOM 810 O O . PHE A 1 105 ? 5.998 -13.983 -18.977 1.00 66.12 105 PHE A O 1
ATOM 817 N N . ALA A 1 106 ? 5.760 -12.576 -20.708 1.00 58.31 106 ALA A N 1
ATOM 818 C CA . ALA A 1 106 ? 6.783 -13.172 -21.552 1.00 58.31 106 ALA A CA 1
ATOM 819 C C . ALA A 1 106 ? 8.162 -12.635 -21.160 1.00 58.31 106 ALA A C 1
ATOM 821 O O . ALA A 1 106 ? 8.396 -11.426 -21.148 1.00 58.31 106 ALA A O 1
ATOM 822 N N . GLY A 1 107 ? 9.088 -13.547 -20.875 1.00 64.06 107 GLY A N 1
ATOM 823 C CA . GLY A 1 107 ? 10.458 -13.234 -20.479 1.00 64.06 107 GLY A CA 1
ATOM 824 C C . GLY A 1 107 ? 10.842 -13.909 -19.161 1.00 64.06 107 GLY A C 1
ATOM 825 O O . GLY A 1 107 ? 9.999 -14.533 -18.517 1.00 64.06 107 GLY A O 1
ATOM 826 N N . PRO A 1 108 ? 12.118 -13.829 -18.754 1.00 63.53 108 PRO A N 1
ATOM 827 C CA . PRO A 1 108 ? 12.567 -14.486 -17.535 1.00 63.53 108 PRO A CA 1
ATOM 828 C C . PRO A 1 108 ? 11.939 -13.837 -16.293 1.00 63.53 108 PRO A C 1
ATOM 830 O O . PRO A 1 108 ? 11.898 -12.609 -16.164 1.00 63.53 108 PRO A O 1
ATOM 833 N N . ALA A 1 109 ? 11.463 -14.667 -15.364 1.00 67.94 109 ALA A N 1
ATOM 834 C CA . ALA A 1 109 ? 10.866 -14.230 -14.108 1.00 67.94 109 ALA A CA 1
ATOM 835 C C . ALA A 1 109 ? 11.953 -13.739 -13.139 1.00 67.94 109 ALA A C 1
ATOM 837 O O . ALA A 1 109 ? 12.420 -14.469 -12.273 1.00 67.94 109 ALA A O 1
ATOM 838 N N . PHE A 1 110 ? 12.389 -12.490 -13.298 1.00 67.06 110 PHE A N 1
ATOM 839 C CA . PHE A 1 110 ? 13.398 -11.899 -12.413 1.00 67.06 110 PHE A CA 1
ATOM 840 C C . PHE A 1 110 ? 12.822 -11.318 -11.113 1.00 67.06 110 PHE A C 1
ATOM 842 O O . PHE A 1 110 ? 13.588 -10.902 -10.253 1.00 67.06 110 PHE A O 1
ATOM 849 N N . GLY A 1 111 ? 11.498 -11.214 -10.955 1.00 65.62 111 GLY A N 1
ATOM 850 C CA . GLY A 1 111 ? 10.887 -10.644 -9.746 1.00 65.62 111 GLY A CA 1
ATOM 851 C C . GLY A 1 111 ? 10.932 -9.115 -9.639 1.00 65.62 111 GLY A C 1
ATOM 852 O O . GLY A 1 111 ? 10.291 -8.561 -8.756 1.00 65.62 111 GLY A O 1
ATOM 853 N N . ILE A 1 112 ? 11.627 -8.410 -10.542 1.00 74.62 112 ILE A N 1
ATOM 854 C CA . ILE A 1 112 ? 11.835 -6.940 -10.511 1.00 74.62 112 ILE A CA 1
ATOM 855 C C . ILE A 1 112 ? 10.973 -6.225 -11.581 1.00 74.62 112 ILE A C 1
ATOM 857 O O . ILE A 1 112 ? 11.301 -5.160 -12.094 1.00 74.62 112 ILE A O 1
ATOM 861 N N . GLY A 1 113 ? 9.855 -6.833 -11.983 1.00 85.75 113 GLY A N 1
ATOM 862 C CA . GLY A 1 113 ? 8.958 -6.267 -12.996 1.00 85.75 113 GLY A CA 1
ATOM 863 C C . GLY A 1 113 ? 8.059 -5.141 -12.468 1.00 85.75 113 GLY A C 1
ATOM 864 O O . GLY A 1 113 ? 7.903 -4.960 -11.261 1.00 85.75 113 GLY A O 1
ATOM 865 N N . ILE A 1 114 ? 7.376 -4.442 -13.385 1.00 87.62 114 ILE A N 1
ATOM 866 C CA . ILE A 1 114 ? 6.390 -3.385 -13.073 1.00 87.62 114 ILE A CA 1
ATOM 867 C C . ILE A 1 114 ? 5.329 -3.877 -12.075 1.00 87.62 114 ILE A C 1
ATOM 869 O O . ILE A 1 114 ? 4.973 -3.158 -11.145 1.00 87.62 114 ILE A O 1
ATOM 873 N N . LEU A 1 115 ? 4.849 -5.114 -12.236 1.00 88.56 115 LEU A N 1
ATOM 874 C CA . LEU A 1 115 ? 3.859 -5.699 -11.333 1.00 88.56 115 LEU A CA 1
ATOM 875 C C . LEU A 1 115 ? 4.412 -5.877 -9.913 1.00 88.56 115 LEU A C 1
ATOM 877 O O . LEU A 1 115 ? 3.763 -5.471 -8.956 1.00 88.56 115 LEU A O 1
ATOM 881 N N . ALA A 1 116 ? 5.616 -6.435 -9.773 1.00 90.31 116 ALA A N 1
ATOM 882 C CA . ALA A 1 116 ? 6.243 -6.644 -8.470 1.00 90.31 116 ALA A CA 1
ATOM 883 C C . ALA A 1 116 ? 6.517 -5.310 -7.760 1.00 90.31 116 ALA A C 1
ATOM 885 O O . ALA A 1 116 ? 6.182 -5.158 -6.587 1.00 90.31 116 ALA A O 1
ATOM 886 N N . ALA A 1 117 ? 7.036 -4.317 -8.490 1.00 91.56 117 ALA A N 1
ATOM 887 C CA . ALA A 1 117 ? 7.235 -2.966 -7.973 1.00 91.56 117 ALA A CA 1
ATOM 888 C C . ALA A 1 117 ? 5.911 -2.320 -7.524 1.00 91.56 117 ALA A C 1
ATOM 890 O O . ALA A 1 117 ? 5.851 -1.737 -6.443 1.00 91.56 117 ALA A O 1
ATOM 891 N N . GLY A 1 118 ? 4.838 -2.472 -8.308 1.00 93.88 118 GLY A N 1
ATOM 892 C CA . GLY A 1 118 ? 3.499 -2.005 -7.943 1.00 93.88 118 GLY A CA 1
ATOM 893 C C . GLY A 1 118 ? 2.945 -2.682 -6.685 1.00 93.88 118 GLY A C 1
ATOM 894 O O . GLY A 1 118 ? 2.353 -2.010 -5.845 1.00 93.88 118 GLY A O 1
ATOM 895 N N . VAL A 1 119 ? 3.179 -3.987 -6.506 1.00 94.44 119 VAL A N 1
ATOM 896 C CA . VAL A 1 119 ? 2.749 -4.728 -5.306 1.00 94.44 119 VAL A CA 1
ATOM 897 C C . VAL A 1 119 ? 3.550 -4.320 -4.068 1.00 94.44 119 VAL A C 1
ATOM 899 O O . VAL A 1 119 ? 2.951 -4.080 -3.022 1.00 94.44 119 VAL A O 1
ATOM 902 N N . ILE A 1 120 ? 4.876 -4.179 -4.170 1.00 94.75 120 ILE A N 1
ATOM 903 C CA . ILE A 1 120 ? 5.707 -3.669 -3.063 1.00 94.75 120 ILE A CA 1
ATOM 904 C C . ILE A 1 120 ? 5.224 -2.274 -2.654 1.00 94.75 120 ILE A C 1
ATOM 906 O O . ILE A 1 120 ? 5.033 -2.000 -1.468 1.00 94.75 120 ILE A O 1
ATOM 910 N N . LEU A 1 121 ? 4.971 -1.409 -3.640 1.00 95.31 121 LEU A N 1
ATOM 911 C CA . LEU A 1 121 ? 4.449 -0.070 -3.400 1.00 95.31 121 LEU A CA 1
ATOM 912 C C . LEU A 1 121 ? 3.067 -0.119 -2.730 1.00 95.31 121 LEU A C 1
ATOM 914 O O . LEU A 1 121 ? 2.839 0.633 -1.786 1.00 95.31 121 LEU A O 1
ATOM 918 N N . ALA A 1 122 ? 2.180 -1.030 -3.149 1.00 96.69 122 ALA A N 1
ATOM 919 C CA . ALA A 1 122 ? 0.882 -1.250 -2.511 1.00 96.69 122 ALA A CA 1
ATOM 920 C C . ALA A 1 122 ? 1.037 -1.613 -1.026 1.00 96.69 122 ALA A C 1
ATOM 922 O O . ALA A 1 122 ? 0.433 -0.969 -0.172 1.00 96.69 122 ALA A O 1
ATOM 923 N N . ILE A 1 123 ? 1.883 -2.600 -0.711 1.00 95.19 123 ILE A N 1
ATOM 924 C CA . ILE A 1 123 ? 2.154 -3.044 0.668 1.00 95.19 123 ILE A CA 1
ATOM 925 C C . ILE A 1 123 ? 2.634 -1.873 1.531 1.00 95.19 123 ILE A C 1
ATOM 927 O O . ILE A 1 123 ? 2.185 -1.722 2.665 1.00 95.19 123 ILE A O 1
ATOM 931 N N . MET A 1 124 ? 3.494 -1.017 0.978 1.00 95.38 124 MET A N 1
ATOM 932 C CA . MET A 1 124 ? 4.037 0.144 1.680 1.00 95.38 124 MET A CA 1
ATOM 933 C C . MET A 1 124 ? 2.978 1.219 1.978 1.00 95.38 124 MET A C 1
ATOM 935 O O . MET A 1 124 ? 2.991 1.807 3.058 1.00 95.38 124 MET A O 1
ATOM 939 N N . ILE A 1 125 ? 2.057 1.495 1.046 1.00 95.75 125 ILE A N 1
ATOM 940 C CA . ILE A 1 125 ? 1.050 2.562 1.215 1.00 95.75 125 ILE A CA 1
ATOM 941 C C . ILE A 1 125 ? -0.208 2.102 1.969 1.00 95.75 125 ILE A C 1
ATOM 943 O O . ILE A 1 125 ? -0.906 2.942 2.538 1.00 95.75 125 ILE A O 1
ATOM 947 N N . ILE A 1 126 ? -0.494 0.794 2.017 1.00 97.19 126 ILE A N 1
ATOM 948 C CA . ILE A 1 126 ? -1.647 0.225 2.738 1.00 97.19 126 ILE A CA 1
ATOM 949 C C . ILE A 1 126 ? -1.768 0.725 4.188 1.00 97.19 126 ILE A C 1
ATOM 951 O O . ILE A 1 126 ? -2.855 1.203 4.532 1.00 97.19 126 ILE A O 1
ATOM 955 N N . PRO A 1 127 ? -0.729 0.644 5.048 1.00 95.00 127 PRO A N 1
ATOM 956 C CA . PRO A 1 127 ? -0.860 1.054 6.445 1.00 95.00 127 PRO A CA 1
ATOM 957 C C . PRO A 1 127 ? -1.122 2.557 6.587 1.00 95.00 127 PRO A C 1
ATOM 959 O O . PRO A 1 127 ? -1.930 2.955 7.423 1.00 95.00 127 PRO A O 1
ATOM 962 N N . TYR A 1 128 ? -0.530 3.382 5.717 1.00 94.50 128 TYR A N 1
ATOM 963 C CA . TYR A 1 128 ? -0.799 4.820 5.673 1.00 94.50 128 TYR A CA 1
ATOM 964 C C . TYR A 1 128 ? -2.255 5.120 5.312 1.00 94.50 128 TYR A C 1
ATOM 966 O O . TYR A 1 128 ? -2.930 5.855 6.031 1.00 94.50 128 TYR A O 1
ATOM 974 N N . ILE A 1 129 ? -2.765 4.534 4.223 1.00 96.44 129 ILE A N 1
ATOM 975 C CA . ILE A 1 129 ? -4.151 4.760 3.789 1.00 96.44 129 ILE A CA 1
ATOM 976 C C . ILE A 1 129 ? -5.130 4.219 4.838 1.00 96.44 129 ILE A C 1
ATOM 978 O O . ILE A 1 129 ? -6.133 4.865 5.124 1.00 96.44 129 ILE A O 1
ATOM 982 N N . ALA A 1 130 ? -4.843 3.064 5.444 1.00 95.94 130 ALA A N 1
ATOM 983 C CA . ALA A 1 130 ? -5.700 2.474 6.469 1.00 95.94 130 ALA A CA 1
ATOM 984 C C . ALA A 1 130 ? -5.795 3.361 7.722 1.00 95.94 130 ALA A C 1
ATOM 986 O O . ALA A 1 130 ? -6.896 3.544 8.240 1.00 95.94 130 ALA A O 1
ATOM 987 N N . ALA A 1 131 ? -4.676 3.940 8.174 1.00 93.69 131 ALA A N 1
ATOM 988 C CA . ALA A 1 131 ? -4.662 4.884 9.292 1.00 93.69 131 ALA A CA 1
ATOM 989 C C . ALA A 1 131 ? -5.497 6.136 8.979 1.00 93.69 131 ALA A C 1
ATOM 991 O O . ALA A 1 131 ? -6.418 6.461 9.724 1.00 93.69 131 ALA A O 1
ATOM 992 N N . VAL A 1 132 ? -5.265 6.763 7.820 1.00 93.81 132 VAL A N 1
ATOM 993 C CA . VAL A 1 132 ? -6.015 7.959 7.397 1.00 93.81 132 VAL A CA 1
ATOM 994 C C . VAL A 1 132 ? -7.515 7.670 7.263 1.00 93.81 132 VAL A C 1
ATOM 996 O O . VAL A 1 132 ? -8.342 8.456 7.717 1.00 93.81 132 VAL A O 1
ATOM 999 N N . MET A 1 133 ? -7.894 6.533 6.673 1.00 93.94 133 MET A N 1
ATOM 1000 C CA . MET A 1 133 ? -9.304 6.153 6.519 1.00 93.94 133 MET A CA 1
ATOM 1001 C C . MET A 1 133 ? -9.980 5.864 7.863 1.00 93.94 133 MET A C 1
ATOM 1003 O O . MET A 1 133 ? -11.139 6.238 8.049 1.00 93.94 133 MET A O 1
ATOM 1007 N N . ARG A 1 134 ? -9.269 5.241 8.815 1.00 91.69 134 ARG A N 1
ATOM 1008 C CA . ARG A 1 134 ? -9.764 5.034 10.185 1.00 91.69 134 ARG A CA 1
ATOM 1009 C C . ARG A 1 134 ? -10.092 6.372 10.845 1.00 91.69 134 ARG A C 1
ATOM 1011 O O . ARG A 1 134 ? -11.201 6.528 11.351 1.00 91.69 134 ARG A O 1
ATOM 1018 N N . ASP A 1 135 ? -9.174 7.334 10.772 1.00 89.75 135 ASP A N 1
ATOM 1019 C CA . ASP A 1 135 ? -9.346 8.659 11.377 1.00 89.75 135 ASP A CA 1
ATOM 1020 C C . ASP A 1 135 ? -10.546 9.407 10.774 1.00 89.75 135 ASP A C 1
ATOM 1022 O O . ASP A 1 135 ? -11.339 10.011 11.498 1.00 89.75 135 ASP A O 1
ATOM 1026 N N . VAL A 1 136 ? -10.740 9.314 9.453 1.00 90.19 136 VAL A N 1
ATOM 1027 C CA . VAL A 1 136 ? -11.906 9.896 8.762 1.00 90.19 136 VAL A CA 1
ATOM 1028 C C . VAL A 1 136 ? -13.217 9.253 9.234 1.00 90.19 136 VAL A C 1
ATOM 1030 O O . VAL A 1 136 ? -14.195 9.952 9.515 1.00 90.19 136 VAL A O 1
ATOM 1033 N N . PHE A 1 137 ? -13.259 7.926 9.358 1.00 87.50 137 PHE A N 1
ATOM 1034 C CA . PHE A 1 137 ? -14.450 7.218 9.832 1.00 87.50 137 PHE A CA 1
ATOM 1035 C C . PHE A 1 137 ? -14.771 7.512 11.301 1.00 87.50 137 PHE A C 1
ATOM 1037 O O . PHE A 1 137 ? -15.944 7.657 11.645 1.00 87.50 137 PHE A O 1
ATOM 1044 N N . GLU A 1 138 ? -13.760 7.658 12.157 1.00 83.56 138 GLU A N 1
ATOM 1045 C CA . GLU A 1 138 ? -13.944 8.035 13.565 1.00 83.56 138 GLU A CA 1
ATOM 1046 C C . GLU A 1 138 ? -14.466 9.471 13.728 1.00 83.56 138 GLU A C 1
ATOM 1048 O O . GLU A 1 138 ? -15.250 9.741 14.638 1.00 83.56 138 GLU A O 1
ATOM 1053 N N . GLN A 1 139 ? -14.106 10.381 12.819 1.00 84.31 139 GLN A N 1
ATOM 1054 C CA . GLN A 1 139 ? -14.618 11.757 12.806 1.00 84.31 139 GLN A CA 1
ATOM 1055 C C . GLN A 1 139 ? -16.060 11.873 12.289 1.00 84.31 139 GLN A C 1
ATOM 1057 O O . GLN A 1 139 ? -16.685 12.927 12.433 1.00 84.31 139 GLN A O 1
ATOM 1062 N N . THR A 1 140 ? -16.616 10.817 11.687 1.00 76.19 140 THR A N 1
ATOM 1063 C CA . THR A 1 140 ? -17.959 10.874 11.103 1.00 76.19 140 THR A CA 1
ATOM 1064 C C . THR A 1 140 ? -19.016 10.900 12.225 1.00 76.19 140 THR A C 1
ATOM 1066 O O . THR A 1 140 ? -19.098 9.944 13.001 1.00 76.19 140 THR A O 1
ATOM 1069 N N . PRO A 1 141 ? -19.852 11.957 12.348 1.00 60.81 141 PRO A N 1
ATOM 1070 C CA . PRO A 1 141 ? -20.741 12.125 13.495 1.00 60.81 141 PRO A CA 1
ATOM 1071 C C . PRO A 1 141 ? -21.734 10.968 13.648 1.00 60.81 141 PRO A C 1
ATOM 1073 O O . PRO A 1 141 ? -22.475 10.640 12.717 1.00 60.81 141 PRO A O 1
ATOM 1076 N N . VAL A 1 142 ? -21.844 10.423 14.866 1.00 59.31 142 VAL A N 1
ATOM 1077 C CA . VAL A 1 142 ? -22.816 9.366 15.224 1.00 59.31 142 VAL A CA 1
ATOM 1078 C C . VAL A 1 142 ? -24.259 9.786 14.893 1.00 59.31 142 VAL A C 1
ATOM 1080 O O . VAL A 1 142 ? -25.094 8.954 14.551 1.00 59.31 142 VAL A O 1
ATOM 1083 N N . MET A 1 143 ? -24.535 11.095 14.878 1.00 53.97 143 MET A N 1
ATOM 1084 C CA . MET A 1 143 ? -25.837 11.676 14.539 1.00 53.97 143 MET A CA 1
ATOM 1085 C C . MET A 1 143 ? -26.292 11.370 13.095 1.00 53.97 143 MET A C 1
ATOM 1087 O O . MET A 1 143 ? -27.495 11.293 12.846 1.00 53.97 143 MET A O 1
ATOM 1091 N N . MET A 1 144 ? -25.379 11.124 12.143 1.00 57.94 144 MET A N 1
ATOM 1092 C CA . MET A 1 144 ? -25.740 10.681 10.782 1.00 57.94 144 MET A CA 1
ATOM 1093 C C . MET A 1 144 ? -26.187 9.203 10.767 1.00 57.94 144 MET A C 1
ATOM 1095 O O . MET A 1 144 ? -27.121 8.833 10.060 1.00 57.94 144 MET A O 1
ATOM 1099 N N . LYS A 1 145 ? -25.578 8.361 11.615 1.00 55.94 145 LYS A N 1
ATOM 1100 C CA . LYS A 1 145 ? -25.983 6.955 11.805 1.00 55.94 145 LYS A CA 1
ATOM 1101 C C . LYS A 1 145 ? -27.324 6.859 12.537 1.00 55.94 145 LYS A C 1
ATOM 1103 O O . LYS A 1 145 ? -28.218 6.123 12.122 1.00 55.94 145 LYS A O 1
ATOM 1108 N N . GLU A 1 146 ? -27.490 7.654 13.592 1.00 53.84 146 GLU A N 1
ATOM 1109 C CA . GLU A 1 146 ? -28.732 7.726 14.360 1.00 53.84 146 GLU A CA 1
ATOM 1110 C C . GLU A 1 146 ? -29.876 8.359 13.569 1.00 53.84 146 GLU A C 1
ATOM 1112 O O . GLU A 1 146 ? -31.009 7.930 13.738 1.00 53.84 146 GLU A O 1
ATOM 1117 N N . SER A 1 147 ? -29.623 9.340 12.695 1.00 57.91 147 SER A N 1
ATOM 1118 C CA . SER A 1 147 ? -30.673 9.930 11.849 1.00 57.91 147 SER A CA 1
ATOM 1119 C C . SER A 1 147 ? -31.171 8.962 10.775 1.00 57.91 147 SER A C 1
ATOM 1121 O O . SER A 1 147 ? -32.379 8.903 10.562 1.00 57.91 147 SER A O 1
ATOM 1123 N N . GLY A 1 148 ? -30.302 8.133 10.184 1.00 61.56 148 GLY A N 1
ATOM 1124 C CA . GLY A 1 148 ? -30.716 7.047 9.286 1.00 61.56 148 GLY A CA 1
ATOM 1125 C C . GLY A 1 148 ? -31.530 5.957 9.997 1.00 61.56 148 GLY A C 1
ATOM 1126 O O . GLY A 1 148 ? -32.589 5.550 9.512 1.00 61.56 148 GLY A O 1
ATOM 1127 N N . LEU A 1 149 ? -31.098 5.533 11.193 1.00 57.56 149 LEU A N 1
ATOM 1128 C CA . LEU A 1 149 ? -31.850 4.574 12.013 1.00 57.56 149 LEU A CA 1
ATOM 1129 C C . LEU A 1 149 ? -33.183 5.166 12.498 1.00 57.56 149 LEU A C 1
ATOM 1131 O O . LEU A 1 149 ? -34.212 4.494 12.475 1.00 57.56 149 LEU A O 1
ATOM 1135 N N . ARG A 1 150 ? -33.187 6.446 12.884 1.00 58.88 150 ARG A N 1
ATOM 1136 C CA . ARG A 1 150 ? -34.380 7.184 13.310 1.00 58.88 150 ARG A CA 1
ATOM 1137 C C . ARG A 1 150 ? -35.353 7.406 12.154 1.00 58.88 150 ARG A C 1
ATOM 1139 O O . ARG A 1 150 ? -36.546 7.258 12.372 1.00 58.88 150 ARG A O 1
ATOM 1146 N N . TYR A 1 151 ? -34.875 7.671 10.938 1.00 64.38 151 TYR A N 1
ATOM 1147 C CA . TYR A 1 151 ? -35.714 7.722 9.736 1.00 64.38 151 TYR A CA 1
ATOM 1148 C C . TYR A 1 151 ? -36.387 6.375 9.460 1.00 64.38 151 TYR A C 1
ATOM 1150 O O . TYR A 1 151 ? -37.595 6.326 9.246 1.00 64.38 151 TYR A O 1
ATOM 1158 N N . ARG A 1 152 ? -35.651 5.265 9.586 1.00 62.44 152 ARG A N 1
ATOM 1159 C CA . ARG A 1 152 ? -36.231 3.920 9.457 1.00 62.44 152 ARG A CA 1
ATOM 1160 C C . ARG A 1 152 ? -37.246 3.603 10.567 1.00 62.44 152 ARG A C 1
ATOM 1162 O O . ARG A 1 152 ? -38.251 2.958 10.295 1.00 62.44 152 ARG A O 1
ATOM 1169 N N . LEU A 1 153 ? -37.035 4.086 11.795 1.00 63.53 153 LEU A N 1
ATOM 1170 C CA . LEU A 1 153 ? -38.015 3.985 12.889 1.00 63.53 153 LEU A CA 1
ATOM 1171 C C . LEU A 1 153 ? -39.244 4.892 12.688 1.00 63.53 153 LEU A C 1
ATOM 1173 O O . LEU A 1 153 ? -40.336 4.528 13.128 1.00 63.53 153 LEU A O 1
ATOM 1177 N N . TYR A 1 154 ? -39.084 6.047 12.029 1.00 64.25 154 TYR A N 1
ATOM 1178 C CA . TYR A 1 154 ? -40.196 6.916 11.631 1.00 64.25 154 TYR A CA 1
ATOM 1179 C C . TYR A 1 154 ? -41.069 6.258 10.561 1.00 64.25 154 TYR A C 1
ATOM 1181 O O . TYR A 1 154 ? -42.291 6.301 10.682 1.00 64.25 154 TYR A O 1
ATOM 1189 N N . ASP A 1 155 ? -40.452 5.606 9.577 1.00 69.38 155 ASP A N 1
ATOM 1190 C CA . ASP A 1 155 ? -41.144 4.875 8.508 1.00 69.38 155 ASP A CA 1
ATOM 1191 C C . ASP A 1 155 ? -41.892 3.632 9.040 1.00 69.38 155 ASP A C 1
ATOM 1193 O O . ASP A 1 155 ? -43.015 3.342 8.641 1.00 69.38 155 ASP A O 1
ATOM 1197 N N . LEU A 1 156 ? -41.328 2.946 10.044 1.00 66.19 156 LEU A N 1
ATOM 1198 C CA . LEU A 1 156 ? -41.935 1.784 10.719 1.00 66.19 156 LEU A CA 1
ATOM 1199 C C . LEU A 1 156 ? -42.934 2.142 11.846 1.00 66.19 156 LEU A C 1
ATOM 1201 O O . LEU A 1 156 ? -43.329 1.267 12.618 1.00 66.19 156 LEU A O 1
ATOM 1205 N N . GLY A 1 157 ? -43.358 3.406 11.975 1.00 60.38 157 GLY A N 1
ATOM 1206 C CA . GLY A 1 157 ? -44.426 3.814 12.907 1.00 60.38 157 GLY A CA 1
ATOM 1207 C C . GLY A 1 157 ? -44.056 3.817 14.402 1.00 60.38 157 GLY A C 1
ATOM 1208 O O . GLY A 1 157 ? -44.932 3.921 15.263 1.00 60.38 157 GLY A O 1
ATOM 1209 N N . GLY A 1 158 ? -42.767 3.747 14.750 1.00 58.47 158 GLY A N 1
ATOM 1210 C CA . GLY A 1 158 ? -42.257 3.562 16.119 1.00 58.47 158 GLY A CA 1
ATOM 1211 C C . GLY A 1 158 ? -42.252 4.801 17.030 1.00 58.47 158 GLY A C 1
ATOM 1212 O O . GLY A 1 158 ? -41.437 4.882 17.949 1.00 58.47 158 GLY A O 1
ATOM 1213 N N . TYR A 1 159 ? -43.126 5.787 16.810 1.00 56.31 159 TYR A N 1
ATOM 1214 C CA . TYR A 1 159 ? -43.093 7.070 17.539 1.00 56.31 159 TYR A CA 1
ATOM 1215 C C . TYR A 1 159 ? -43.482 6.959 19.027 1.00 56.31 159 TYR A C 1
ATOM 1217 O O . TYR A 1 159 ? -43.116 7.814 19.837 1.00 56.31 159 TYR A O 1
ATOM 1225 N N . LEU A 1 160 ? -44.231 5.919 19.400 1.00 58.25 160 LEU A N 1
ATOM 1226 C CA . LEU A 1 160 ? -44.819 5.782 20.737 1.00 58.25 160 LEU A CA 1
ATOM 1227 C C . LEU A 1 160 ? -43.860 5.195 21.787 1.00 58.25 160 LEU A C 1
ATOM 1229 O O . LEU A 1 160 ? -44.090 5.388 22.978 1.00 58.25 160 LEU A O 1
ATOM 1233 N N . ALA A 1 161 ? -42.763 4.547 21.383 1.00 57.53 161 ALA A N 1
ATOM 1234 C CA . ALA A 1 161 ? -41.863 3.854 22.313 1.00 57.53 161 ALA A CA 1
ATOM 1235 C C . ALA A 1 161 ? -40.798 4.758 22.977 1.00 57.53 161 ALA A C 1
ATOM 1237 O O . ALA A 1 161 ? -40.180 4.346 23.954 1.00 57.53 161 ALA A O 1
ATOM 1238 N N . TYR A 1 162 ? -40.577 5.990 22.489 1.00 52.41 162 TYR A N 1
ATOM 1239 C CA . TYR A 1 162 ? -39.469 6.859 22.940 1.00 52.41 162 TYR A CA 1
ATOM 1240 C C . TYR A 1 162 ? -39.894 8.082 23.785 1.00 52.41 162 TYR A C 1
ATOM 1242 O O . TYR A 1 162 ? -39.082 8.951 24.099 1.00 52.41 162 TYR A O 1
ATOM 1250 N N . ARG A 1 163 ? -41.162 8.187 24.206 1.00 60.41 163 ARG A N 1
ATOM 1251 C CA . ARG A 1 163 ? -41.583 9.213 25.184 1.00 60.41 163 ARG A CA 1
ATOM 1252 C C . ARG A 1 163 ? -41.513 8.649 26.608 1.00 60.41 163 ARG A C 1
ATOM 1254 O O . ARG A 1 163 ? -42.469 8.001 27.025 1.00 60.41 163 ARG A O 1
ATOM 1261 N N . PRO A 1 164 ? -40.451 8.942 27.390 1.00 48.53 164 PRO A N 1
ATOM 1262 C CA . PRO A 1 164 ? -40.756 9.561 28.691 1.00 48.53 164 PRO A CA 1
ATOM 1263 C C . PRO A 1 164 ? -39.764 10.609 29.247 1.00 48.53 164 PRO A C 1
ATOM 1265 O O . PRO A 1 164 ? -40.128 11.294 30.198 1.00 48.53 164 PRO A O 1
ATOM 1268 N N . ALA A 1 165 ? -38.566 10.832 28.696 1.00 54.09 165 ALA A N 1
ATOM 1269 C CA . ALA A 1 165 ? -37.566 11.657 29.405 1.00 54.09 165 ALA A CA 1
ATOM 1270 C C . ALA A 1 165 ? -37.895 13.170 29.458 1.00 54.09 165 ALA A C 1
ATOM 1272 O O . ALA A 1 165 ? -37.695 13.830 30.474 1.00 54.09 165 ALA A O 1
ATOM 1273 N N . ILE A 1 166 ? -38.474 13.731 28.391 1.00 55.72 166 ILE A N 1
ATOM 1274 C CA . ILE A 1 166 ? -38.616 15.196 28.237 1.00 55.72 166 ILE A CA 1
ATOM 1275 C C . ILE A 1 166 ? -39.828 15.764 29.015 1.00 55.72 166 ILE A C 1
ATOM 1277 O O . ILE A 1 166 ? -39.930 16.970 29.253 1.00 55.72 166 ILE A O 1
ATOM 1281 N N . TYR A 1 167 ? -40.754 14.907 29.463 1.00 53.09 167 TYR A N 1
ATOM 1282 C CA . TYR A 1 167 ? -41.918 15.329 30.258 1.00 53.09 167 TYR A CA 1
ATOM 1283 C C . TYR A 1 167 ? -41.679 15.275 31.770 1.00 53.09 167 TYR A C 1
ATOM 1285 O O . TYR A 1 167 ? -42.344 16.000 32.515 1.00 53.09 167 TYR A O 1
ATOM 1293 N N . GLN A 1 168 ? -40.713 14.479 32.231 1.00 54.84 168 GLN A N 1
ATOM 1294 C CA . GLN A 1 168 ? -40.460 14.300 33.659 1.00 54.84 168 GLN A CA 1
ATOM 1295 C C . GLN A 1 168 ? -39.767 15.527 34.278 1.00 54.84 168 GLN A C 1
ATOM 1297 O O . GLN A 1 168 ? -40.138 15.959 35.371 1.00 54.84 168 GLN A O 1
ATOM 1302 N N . GLU A 1 169 ? -38.885 16.200 33.531 1.00 52.88 169 GLU A N 1
ATOM 1303 C CA . GLU A 1 169 ? -38.226 17.436 33.986 1.00 52.88 169 GLU A CA 1
ATOM 1304 C C . GLU A 1 169 ? -39.180 18.635 34.127 1.00 52.88 169 GLU A C 1
ATOM 1306 O O . GLU A 1 169 ? -39.033 19.445 35.047 1.00 52.88 169 GLU A O 1
ATOM 1311 N N . ARG A 1 170 ? -40.201 18.757 33.262 1.00 56.38 170 ARG A N 1
ATOM 1312 C CA . ARG A 1 170 ? -41.211 19.831 33.392 1.00 56.38 170 ARG A CA 1
ATOM 1313 C C . ARG A 1 170 ? -42.154 19.602 34.572 1.00 56.38 170 ARG A C 1
ATOM 1315 O O . ARG A 1 170 ? -42.636 20.575 35.155 1.00 56.38 170 ARG A O 1
ATOM 1322 N N . GLY A 1 171 ? -42.409 18.342 34.930 1.00 56.06 171 GLY A N 1
ATOM 1323 C CA . GLY A 1 171 ? -43.184 17.978 36.118 1.00 56.06 171 GLY A CA 1
ATOM 1324 C C . GLY A 1 171 ? -42.442 18.286 37.422 1.00 56.06 171 GLY A C 1
ATOM 1325 O O . GLY A 1 171 ? -43.052 18.788 38.367 1.00 56.06 171 GLY A O 1
ATOM 1326 N N . TYR A 1 172 ? -41.125 18.066 37.444 1.00 53.62 172 TYR A N 1
ATOM 1327 C CA . TYR A 1 172 ? -40.270 18.326 38.605 1.00 53.62 172 TYR A CA 1
ATOM 1328 C C . TYR A 1 172 ? -40.116 19.832 38.886 1.00 53.62 172 TYR A C 1
ATOM 1330 O O . TYR A 1 172 ? -40.443 20.299 39.978 1.00 53.62 172 TYR A O 1
ATOM 1338 N N . ARG A 1 173 ? -39.783 20.635 37.861 1.00 57.66 173 ARG A N 1
ATOM 1339 C CA . ARG A 1 173 ? -39.600 22.095 38.010 1.00 57.66 173 ARG A CA 1
ATOM 1340 C C . ARG A 1 173 ? -40.856 22.843 38.488 1.00 57.66 173 ARG A C 1
ATOM 1342 O O . ARG A 1 173 ? -40.748 23.893 39.115 1.00 57.66 173 ARG A O 1
ATOM 1349 N N . ARG A 1 174 ? -42.059 22.314 38.222 1.00 58.53 174 ARG A N 1
ATOM 1350 C CA . ARG A 1 174 ? -43.324 22.891 38.720 1.00 58.53 174 ARG A CA 1
ATOM 1351 C C . ARG A 1 174 ? -43.620 22.566 40.189 1.00 58.53 174 ARG A C 1
A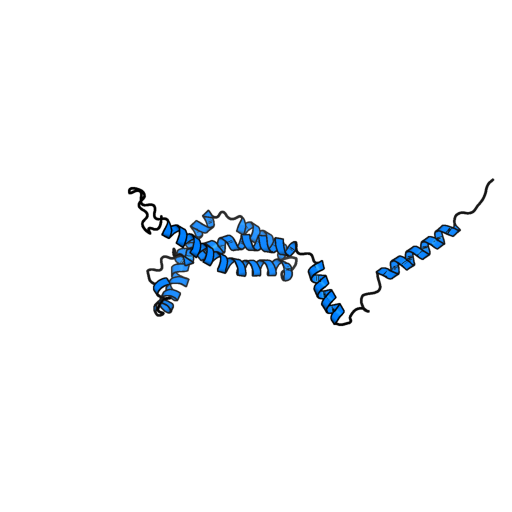TOM 1353 O O . ARG A 1 174 ? -44.378 23.316 40.806 1.00 58.53 174 ARG A O 1
ATOM 1360 N N . ARG A 1 175 ? -43.076 21.478 40.747 1.00 58.25 175 ARG A N 1
ATOM 1361 C CA . ARG A 1 175 ? -43.259 21.124 42.167 1.00 58.25 175 ARG A CA 1
ATOM 1362 C C . ARG A 1 175 ? -42.384 21.983 43.073 1.00 58.25 175 ARG A C 1
ATOM 1364 O O . ARG A 1 175 ? -42.901 22.528 44.046 1.00 58.25 175 ARG A O 1
ATOM 1371 N N . ASP A 1 176 ? -41.130 22.198 42.693 1.00 58.19 176 ASP A N 1
ATOM 1372 C CA . ASP A 1 176 ? -40.187 22.998 43.487 1.00 58.19 176 ASP A CA 1
ATOM 1373 C C . ASP A 1 176 ? -40.562 24.485 43.512 1.00 58.19 176 ASP A C 1
ATOM 1375 O O . ASP A 1 176 ? -40.522 25.127 44.562 1.00 58.19 176 ASP A O 1
ATOM 1379 N N . ALA A 1 177 ? -41.076 25.014 42.397 1.00 60.06 177 ALA A N 1
ATOM 1380 C CA . ALA A 1 177 ? -41.595 26.382 42.341 1.00 60.06 177 ALA A CA 1
ATOM 1381 C C . ALA A 1 177 ? -42.793 26.623 43.287 1.00 60.06 177 ALA A C 1
ATOM 1383 O O . ALA A 1 177 ? -43.038 27.756 43.697 1.00 60.06 177 ALA A O 1
ATOM 1384 N N . ARG A 1 178 ? -43.544 25.574 43.662 1.00 57.94 178 ARG A N 1
ATOM 1385 C CA . ARG A 1 178 ? -44.654 25.679 44.626 1.00 57.94 178 ARG A CA 1
ATOM 1386 C C . ARG A 1 178 ? -44.218 25.511 46.083 1.00 57.94 178 ARG A C 1
ATOM 1388 O O . ARG A 1 178 ? -44.938 25.998 46.953 1.00 57.94 178 ARG A O 1
ATOM 1395 N N . SER A 1 179 ? -43.093 24.849 46.368 1.00 57.50 179 SER A N 1
ATOM 1396 C CA . SER A 1 179 ? -42.623 24.664 47.751 1.00 57.50 179 SER A CA 1
ATOM 1397 C C . SER A 1 179 ? -41.848 25.887 48.267 1.00 57.50 179 SER A C 1
ATOM 1399 O O . SER A 1 179 ? -42.035 26.276 49.420 1.00 57.50 179 SER A O 1
ATOM 1401 N N . GLY A 1 180 ? -41.098 2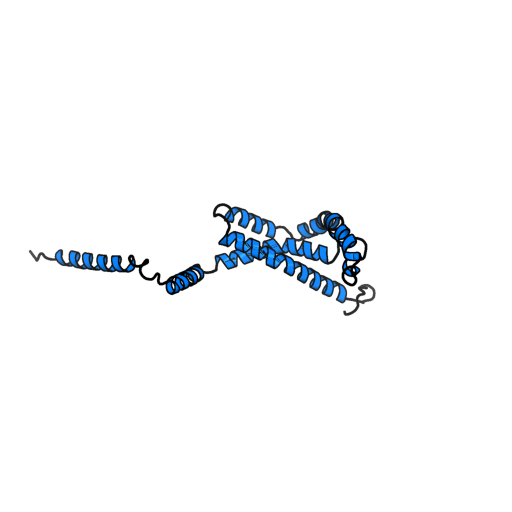6.580 47.398 1.00 56.78 180 GLY A N 1
ATOM 1402 C CA . GLY A 1 180 ? -40.365 27.805 47.753 1.00 56.78 180 GLY A CA 1
ATOM 1403 C C . GLY A 1 180 ? -41.251 29.016 48.085 1.00 56.78 180 GLY A C 1
ATOM 1404 O O . GLY A 1 180 ? -40.842 29.894 48.838 1.00 56.78 180 GLY A O 1
ATOM 1405 N N . ALA A 1 181 ? -42.495 29.050 47.597 1.00 57.38 181 ALA A N 1
ATOM 1406 C CA . ALA A 1 181 ? -43.417 30.167 47.820 1.00 57.38 181 ALA A CA 1
ATOM 1407 C C . ALA A 1 181 ? -44.106 30.165 49.205 1.00 57.38 181 ALA A C 1
ATOM 1409 O O . ALA A 1 181 ? -44.777 31.135 49.546 1.00 57.38 181 ALA A O 1
ATOM 1410 N N . ARG A 1 182 ? -43.973 29.098 50.014 1.00 57.00 182 ARG A N 1
ATOM 1411 C CA . ARG A 1 182 ? -44.618 28.997 51.344 1.00 57.00 182 ARG A CA 1
ATOM 1412 C C . ARG A 1 182 ? -43.706 29.322 52.533 1.00 57.00 182 ARG A C 1
ATOM 1414 O O . ARG A 1 182 ? -44.201 29.360 53.654 1.00 57.00 182 ARG A O 1
ATOM 1421 N N . ALA A 1 183 ? -42.411 29.561 52.319 1.00 56.25 183 ALA A N 1
ATOM 1422 C CA . ALA A 1 183 ? -41.432 29.680 53.408 1.00 56.25 183 ALA A CA 1
ATOM 1423 C C . ALA A 1 183 ? -41.033 31.124 53.790 1.00 56.25 183 ALA A C 1
ATOM 1425 O O . ALA A 1 183 ? -40.281 31.310 54.741 1.00 56.25 183 ALA A O 1
ATOM 1426 N N . GLY A 1 184 ? -41.531 32.155 53.099 1.00 56.16 184 GLY A N 1
ATOM 1427 C CA . GLY A 1 184 ? -41.161 33.555 53.351 1.00 56.16 184 GLY A CA 1
ATOM 1428 C C . GLY A 1 184 ? -42.279 34.364 54.003 1.00 56.16 184 GLY A C 1
ATOM 1429 O O . GLY A 1 184 ? -42.945 35.132 53.317 1.00 56.16 184 GLY A O 1
ATOM 1430 N N . GLY A 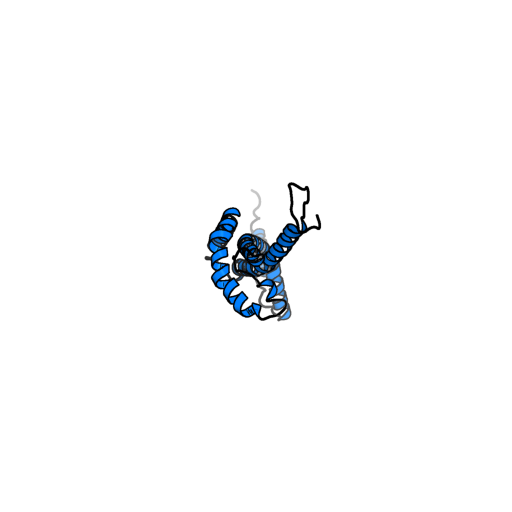1 185 ? -42.510 34.203 55.309 1.00 54.75 185 GLY A N 1
ATOM 1431 C CA . GLY A 1 185 ? -43.518 35.006 56.009 1.00 54.75 185 GLY A CA 1
ATOM 1432 C C . GLY A 1 185 ? -43.471 34.937 57.534 1.00 54.75 185 GLY A C 1
ATOM 1433 O O . GLY A 1 185 ? -44.219 34.166 58.132 1.00 54.75 185 GLY A O 1
ATOM 1434 N N . LYS A 1 186 ? -42.678 35.812 58.165 1.00 48.75 186 LYS A N 1
ATOM 1435 C CA . LYS A 1 186 ? -42.930 36.336 59.524 1.00 48.75 186 LYS A CA 1
ATOM 1436 C C . LYS A 1 186 ? -42.436 37.799 59.620 1.00 48.75 186 LYS A C 1
ATOM 1438 O O . LYS A 1 186 ? -41.317 38.053 59.182 1.00 48.75 186 LYS A O 1
ATOM 1443 N N . PRO A 1 187 ? -43.241 38.745 60.150 1.00 54.34 187 PRO A N 1
ATOM 1444 C CA . PRO A 1 187 ? -42.909 40.171 60.202 1.00 54.34 187 PRO A CA 1
ATOM 1445 C C . PRO A 1 187 ? -42.334 40.635 61.558 1.00 54.34 187 PRO A C 1
ATOM 1447 O O . PRO A 1 187 ? -42.549 40.000 62.586 1.00 54.34 187 PRO A O 1
ATOM 1450 N N . TRP A 1 188 ? -41.633 41.771 61.487 1.00 52.78 188 TRP A N 1
ATOM 1451 C CA . TRP A 1 188 ? -41.033 42.659 62.498 1.00 52.78 188 TRP A CA 1
ATOM 1452 C C . TRP A 1 188 ? -41.438 42.521 63.979 1.00 52.78 188 TRP A C 1
ATOM 1454 O O . TRP A 1 188 ? -42.603 42.721 64.329 1.00 52.78 188 TRP A O 1
ATOM 1464 N N . ARG A 1 189 ? -40.424 42.360 64.842 1.00 41.25 189 ARG A N 1
ATOM 1465 C CA . ARG A 1 189 ? -40.234 43.062 66.124 1.00 41.25 189 ARG A CA 1
ATOM 1466 C C . ARG A 1 189 ? -38.764 43.027 66.525 1.00 41.25 189 ARG A C 1
ATOM 1468 O O . ARG A 1 189 ? -38.126 41.992 66.241 1.00 41.25 189 ARG A O 1
#

Radius of gyration: 31.72 Å; chains: 1; bounding box: 72×64×93 Å

InterPro domains:
  IPR000515 ABC transporter type 1, transmembrane domain MetI-like [cd06261] (19-147)
  IPR035906 MetI-like superfamily [G3DSA:1.10.3720.10] (3-149)
  IPR035906 MetI-like superfamily [SSF161098] (14-147)
  IPR051124 Binding-Protein-Dependent Phosphate Transport Permease [PTHR30425] (2-148)

Foldseek 3Di:
DCDPDDDVVVVDHHPNVVVVLCVLLQVLLCVQQVVLLLVLLCCLQPPDDPVVNVVVLVVLVVLLVDDPVVLVVCLQPPVQVCCLPVPLVVCLVVCCPPPPRNVQSPDRSRSPDSNSSSVSSNSNCNSVSNNVSNVVSVPPDCVVVVVVVVVVCVVVVVPPPPDDDPVVVVVVVVVVVVVVVPPDDDDDD

Sequence (189 aa):
MWTKEWDAPNEIFGALVPIYGTLVTSFIALLIAVPVSFGIALFLTELSPAWLKRPLGIAIELLAAIPSIVYGMWGLFIFAPLFATYFQEPVGNVLSTIPFVGALFAGPAFGIGILAAGVILAIMIIPYIAAVMRDVFEQTPVMMKESGLRYRLYDLGGYLAYRPAIYQERGYRRRDARSGARAGGKPWR

pLDDT: mean 78.91, std 15.81, range [41.25, 97.62]

Organism: Raoultella planticola (NCBI:txid575)

Secondary structure (DSSP, 8-state):
---S-EETTTTEE--HHHHHHHHHHHHHHHHHHHHHHHHHHHIIIIIS-HHHHHHHHHHHHHHHTS-HHHHHHHIIIIIHHHHIIIIIHHHHHHHTTSTTTGGGS-S---S-SHHHHHHHHHHHHHHHHHHHHHHHHHHS-HHHHHHHHHHHHHHTTGGGTT-SHHHHHHHHHHHHHHHGGGS------